Protein AF-0000000074132763 (afdb_homodimer)

Radius of gyration: 42.0 Å; Cα contacts (8 Å, |Δi|>4): 170; chains: 2; bounding box: 68×200×73 Å

Structure (mmCIF, N/CA/C/O backbone):
data_AF-0000000074132763-model_v1
#
loop_
_entity.id
_entity.type
_entity.pdbx_description
1 polymer 'Uncharacterized protein'
#
loop_
_atom_site.group_PDB
_atom_site.id
_atom_site.type_symbol
_atom_site.label_atom_id
_atom_site.label_alt_id
_atom_site.label_comp_id
_atom_site.label_asym_id
_atom_site.label_entity_id
_atom_site.label_seq_id
_atom_site.pdbx_PDB_ins_code
_atom_site.Cartn_x
_atom_site.Cartn_y
_atom_site.Cartn_z
_atom_site.occupancy
_atom_site.B_iso_or_equiv
_atom_site.auth_seq_id
_atom_site.auth_comp_id
_atom_site.auth_asym_id
_atom_site.auth_atom_id
_atom_site.pdbx_PDB_model_num
ATOM 1 N N . MET A 1 1 ? 32.406 -101 -37.031 1 24.98 1 MET A N 1
ATOM 2 C CA . MET A 1 1 ? 33.125 -99.75 -36.875 1 24.98 1 MET A CA 1
ATOM 3 C C . MET A 1 1 ? 32.156 -98.562 -36.969 1 24.98 1 MET A C 1
ATOM 5 O O . MET A 1 1 ? 32.406 -97.5 -36.438 1 24.98 1 MET A O 1
ATOM 9 N N . ALA A 1 2 ? 31.141 -98.625 -37.875 1 31.48 2 ALA A N 1
ATOM 10 C CA . ALA A 1 2 ? 30.828 -97.375 -38.562 1 31.48 2 ALA A CA 1
ATOM 11 C C . ALA A 1 2 ? 29.906 -96.5 -37.719 1 31.48 2 ALA A C 1
ATOM 13 O O . ALA A 1 2 ? 28.75 -96.875 -37.469 1 31.48 2 ALA A O 1
ATOM 14 N N . GLY A 1 3 ? 30.5 -95.812 -36.688 1 31.73 3 GLY A N 1
ATOM 15 C CA . GLY A 1 3 ? 30 -94.938 -35.625 1 31.73 3 GLY A CA 1
ATOM 16 C C . GLY A 1 3 ? 29.281 -93.75 -36.188 1 31.73 3 GLY A C 1
ATOM 17 O O . GLY A 1 3 ? 29.828 -93 -37.031 1 31.73 3 GLY A O 1
ATOM 18 N N . GLY A 1 4 ? 27.938 -93.875 -36.469 1 31.98 4 GLY A N 1
ATOM 19 C CA . GLY A 1 4 ? 27.109 -92.875 -37.062 1 31.98 4 GLY A CA 1
ATOM 20 C C . GLY A 1 4 ? 27.266 -91.5 -36.406 1 31.98 4 GLY A C 1
ATOM 21 O O . GLY A 1 4 ? 27.438 -91.438 -35.188 1 31.98 4 GLY A O 1
ATOM 22 N N . LEU A 1 5 ? 27.875 -90.562 -37.094 1 32.22 5 LEU A N 1
ATOM 23 C CA . LEU A 1 5 ? 28.281 -89.188 -36.938 1 32.22 5 LEU A CA 1
ATOM 24 C C . LEU A 1 5 ? 27.094 -88.312 -36.531 1 32.22 5 LEU A C 1
ATOM 26 O O . LEU A 1 5 ? 26.172 -88.062 -37.312 1 32.22 5 LEU A O 1
ATOM 30 N N . LEU A 1 6 ? 26.484 -88.5 -35.281 1 36.25 6 LEU A N 1
ATOM 31 C CA . LEU A 1 6 ? 25.391 -87.75 -34.75 1 36.25 6 LEU A CA 1
ATOM 32 C C . LEU A 1 6 ? 25.781 -86.25 -34.688 1 36.25 6 LEU A C 1
ATOM 34 O O . LEU A 1 6 ? 26.656 -85.875 -33.938 1 36.25 6 LEU A O 1
ATOM 38 N N . ASN A 1 7 ? 25.922 -85.562 -35.906 1 27.92 7 ASN A N 1
ATOM 39 C CA . ASN A 1 7 ? 26.328 -84.188 -35.969 1 27.92 7 ASN A CA 1
ATOM 40 C C . ASN A 1 7 ? 25.359 -83.312 -35.219 1 27.92 7 ASN A C 1
ATOM 42 O O . ASN A 1 7 ? 24.172 -83.25 -35.5 1 27.92 7 ASN A O 1
ATOM 46 N N . HIS A 1 8 ? 25.609 -83 -33.906 1 30.5 8 HI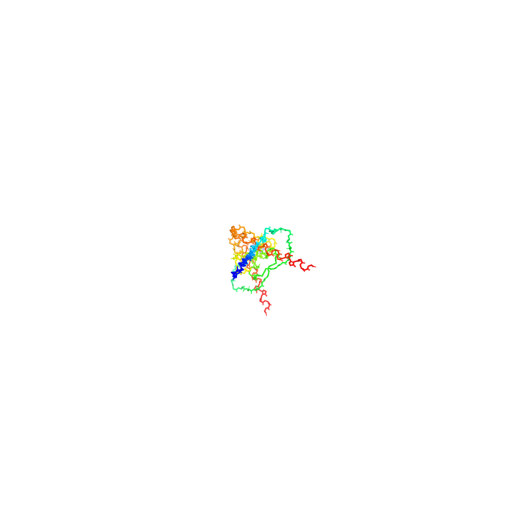S A N 1
ATOM 47 C CA . HIS A 1 8 ? 25 -82.125 -32.938 1 30.5 8 HIS A CA 1
ATOM 48 C C . HIS A 1 8 ? 25.078 -80.688 -33.375 1 30.5 8 HIS A C 1
ATOM 50 O O . HIS A 1 8 ? 26.141 -80.062 -33.312 1 30.5 8 HIS A O 1
ATOM 56 N N . SER A 1 9 ? 24.531 -80.25 -34.594 1 27.5 9 SER A N 1
ATOM 57 C CA . SER A 1 9 ? 24.703 -78.812 -35 1 27.5 9 SER A CA 1
ATOM 58 C C . SER A 1 9 ? 24.047 -77.875 -34 1 27.5 9 SER A C 1
ATOM 60 O O . SER A 1 9 ? 22.844 -77.938 -33.781 1 27.5 9 SER A O 1
ATOM 62 N N . LYS A 1 10 ? 24.781 -77.375 -32.906 1 28.33 10 LYS A N 1
ATOM 63 C CA . LYS A 1 10 ? 24.531 -76.438 -31.797 1 28.33 10 LYS A CA 1
ATOM 64 C C . LYS A 1 10 ? 24.25 -75.062 -32.312 1 28.33 10 LYS A C 1
ATOM 66 O O . LYS A 1 10 ? 25.156 -74.375 -32.781 1 28.33 10 LYS A O 1
ATOM 71 N N . LYS A 1 11 ? 23.141 -74.75 -33.031 1 28.66 11 LYS A N 1
ATOM 72 C CA . LYS A 1 11 ? 22.938 -73.438 -33.531 1 28.66 11 LYS A CA 1
ATOM 73 C C . LYS A 1 11 ? 22.766 -72.438 -32.375 1 28.66 11 LYS A C 1
ATOM 75 O O . LYS A 1 11 ? 21.828 -72.562 -31.578 1 28.66 11 LYS A O 1
ATOM 80 N N . SER A 1 12 ? 23.797 -71.688 -31.875 1 28.97 12 SER A N 1
ATOM 81 C CA . SER A 1 12 ? 23.969 -70.75 -30.781 1 28.97 12 SER A CA 1
ATOM 82 C C . SER A 1 12 ? 23.328 -69.375 -31.125 1 28.97 12 SER A C 1
ATOM 84 O O . SER A 1 12 ? 23.609 -68.375 -30.453 1 28.97 12 SER A O 1
ATOM 86 N N . GLY A 1 13 ? 22.375 -69.188 -31.938 1 26.8 13 GLY A N 1
ATOM 87 C CA . GLY A 1 13 ? 22.234 -67.75 -32.312 1 26.8 13 GLY A CA 1
ATOM 88 C C . GLY A 1 13 ? 21.953 -66.875 -31.141 1 26.8 13 GLY A C 1
ATOM 89 O O . GLY A 1 13 ? 21.406 -67.312 -30.125 1 26.8 13 GLY A O 1
ATOM 90 N N . GLN A 1 14 ? 22.703 -65.688 -31.031 1 30.95 14 GLN A N 1
ATOM 91 C CA . GLN A 1 14 ? 22.938 -64.5 -30.188 1 30.95 14 GLN A CA 1
ATOM 92 C C . GLN A 1 14 ? 21.656 -63.656 -30.047 1 30.95 14 GLN A C 1
ATOM 94 O O . GLN A 1 14 ? 21.094 -63.188 -31.047 1 30.95 14 GLN A O 1
ATOM 99 N N . ASN A 1 15 ? 20.734 -64 -29.188 1 31.33 15 ASN A N 1
ATOM 100 C CA . ASN A 1 15 ? 19.562 -63.219 -28.859 1 31.33 15 ASN A CA 1
ATOM 101 C C . ASN A 1 15 ? 19.938 -61.812 -28.406 1 31.33 15 ASN A C 1
ATOM 103 O O . ASN A 1 15 ? 20.656 -61.656 -27.406 1 31.33 15 ASN A O 1
ATOM 107 N N . LYS A 1 16 ? 20.188 -60.906 -29.406 1 29.64 16 LYS A N 1
ATOM 108 C CA . LYS A 1 16 ? 20.391 -59.469 -29.156 1 29.64 16 LYS A CA 1
ATOM 109 C C . LYS A 1 16 ? 19.281 -58.938 -28.266 1 29.64 16 LYS A C 1
ATOM 111 O O . LYS A 1 16 ? 18.109 -58.938 -28.641 1 29.64 16 LYS A O 1
ATOM 116 N N . LEU A 1 17 ? 19.469 -59.031 -26.969 1 34.5 17 LEU A N 1
ATOM 117 C CA . LEU A 1 17 ? 18.641 -58.344 -25.969 1 34.5 17 LEU A CA 1
ATOM 118 C C . LEU A 1 17 ? 18.594 -56.844 -26.219 1 34.5 17 LEU A C 1
ATOM 120 O O . LEU A 1 17 ? 19.625 -56.188 -26.203 1 34.5 17 LEU A O 1
ATOM 124 N N . VAL A 1 18 ? 17.812 -56.406 -27.234 1 30.97 18 VAL A N 1
ATOM 125 C CA . VAL A 1 18 ? 17.578 -54.969 -27.484 1 30.97 18 VAL A CA 1
ATOM 126 C C . VAL A 1 18 ? 16.969 -54.312 -26.234 1 30.97 18 VAL A C 1
ATOM 128 O O . VAL A 1 18 ? 15.82 -54.594 -25.891 1 30.97 18 VAL A O 1
ATOM 131 N N . HIS A 1 19 ? 17.625 -54.281 -25.109 1 32.12 19 HIS A N 1
ATOM 132 C CA . HIS A 1 19 ? 17.031 -53.688 -23.922 1 32.12 19 HIS A CA 1
ATOM 133 C C . HIS A 1 19 ? 16.844 -52.188 -24.109 1 32.12 19 HIS A C 1
ATOM 135 O O . HIS A 1 19 ? 16.453 -51.469 -23.172 1 32.12 19 HIS A O 1
ATOM 141 N N . SER A 1 20 ? 17.125 -51.469 -25.156 1 32.84 20 SER A N 1
ATOM 142 C CA . SER A 1 20 ? 17.297 -50.062 -24.859 1 32.84 20 SER A CA 1
ATOM 143 C C . SER A 1 20 ? 16 -49.469 -24.312 1 32.84 20 SER A C 1
ATOM 145 O O . SER A 1 20 ? 14.945 -49.594 -24.938 1 32.84 20 SER A O 1
ATOM 147 N N . GLY A 1 21 ? 15.781 -49.406 -23.031 1 31.38 21 GLY A N 1
ATOM 148 C CA . GLY A 1 21 ? 14.75 -48.875 -22.156 1 31.38 21 GLY A CA 1
ATOM 149 C C . GLY A 1 21 ? 14.484 -47.406 -22.344 1 31.38 21 GLY A C 1
ATOM 150 O O . GLY A 1 21 ? 15.258 -46.562 -21.875 1 31.38 21 GLY A O 1
ATOM 151 N N . PRO A 1 22 ? 14.5 -46.75 -23.547 1 33.78 22 PRO A N 1
ATOM 152 C CA . PRO A 1 22 ? 14.422 -45.312 -23.219 1 33.78 22 PRO A CA 1
ATOM 153 C C . PRO A 1 22 ? 13.227 -44.969 -22.328 1 33.78 22 PRO A C 1
ATOM 155 O O . PRO A 1 22 ? 12.117 -45.469 -22.562 1 33.78 22 PRO A O 1
ATOM 158 N N . VAL A 1 23 ? 13.406 -44.812 -21 1 34.47 23 VAL A N 1
ATOM 159 C CA . VAL A 1 23 ? 12.391 -44.312 -20.078 1 34.47 23 VAL A CA 1
ATOM 160 C C . VAL A 1 23 ? 11.82 -43 -20.609 1 34.47 23 VAL A C 1
ATOM 162 O O . VAL A 1 23 ? 12.539 -42 -20.688 1 34.47 23 VAL A O 1
ATOM 165 N N . LYS A 1 24 ? 10.945 -43.094 -21.609 1 34.84 24 LYS A N 1
ATOM 166 C CA . LYS A 1 24 ? 10.203 -41.906 -21.984 1 34.84 24 LYS A CA 1
ATOM 167 C C . LYS A 1 24 ? 9.555 -41.25 -20.766 1 34.84 24 LYS A C 1
ATOM 169 O O . LYS A 1 24 ? 8.766 -41.875 -20.062 1 34.84 24 LYS A O 1
ATOM 174 N N . VAL A 1 25 ? 10.344 -40.406 -20.0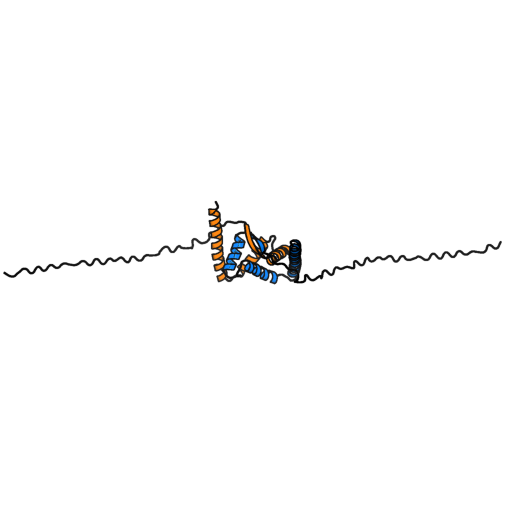31 1 35.47 25 VAL A N 1
ATOM 175 C CA . VAL A 1 25 ? 9.719 -39.469 -19.094 1 35.47 25 VAL A CA 1
ATOM 176 C C . VAL A 1 25 ? 8.562 -38.75 -19.766 1 35.47 25 VAL A C 1
ATOM 178 O O . VAL A 1 25 ? 8.773 -37.906 -20.641 1 35.47 25 VAL A O 1
ATOM 181 N N . GLU A 1 26 ? 7.516 -39.5 -20.109 1 30.38 26 GLU A N 1
ATOM 182 C CA . GLU A 1 26 ? 6.34 -38.906 -20.75 1 30.38 26 GLU A CA 1
ATOM 183 C C . GLU A 1 26 ? 5.871 -37.656 -20.031 1 30.38 26 GLU A C 1
ATOM 185 O O . GLU A 1 26 ? 5.348 -36.719 -20.672 1 30.38 26 GLU A O 1
ATOM 190 N N . ASN A 1 27 ? 5.363 -37.875 -18.766 1 33.25 27 ASN A N 1
ATOM 191 C CA . ASN A 1 27 ? 4.254 -37 -18.422 1 33.25 27 ASN A CA 1
ATOM 192 C C . ASN A 1 27 ? 4.711 -35.562 -18.297 1 33.25 27 ASN A C 1
ATOM 194 O O . ASN A 1 27 ? 5.367 -35.188 -17.312 1 33.25 27 ASN A O 1
ATOM 198 N N . GLN A 1 28 ? 5.219 -35 -19.312 1 35.53 28 GLN A N 1
ATOM 199 C CA . GLN A 1 28 ? 5.297 -33.562 -19.172 1 35.53 28 GLN A CA 1
ATOM 200 C C . GLN A 1 28 ? 3.994 -32.969 -18.625 1 35.53 28 GLN A C 1
ATOM 202 O O . GLN A 1 28 ? 2.934 -33.156 -19.234 1 35.53 28 GLN A O 1
ATOM 207 N N . VAL A 1 29 ? 3.711 -33.094 -17.328 1 37.31 29 VAL A N 1
ATOM 208 C CA . VAL A 1 29 ? 2.592 -32.312 -16.797 1 37.31 29 VAL A CA 1
ATOM 209 C C . VAL A 1 29 ? 2.48 -30.984 -17.531 1 37.31 29 VAL A C 1
ATOM 211 O O . VAL A 1 29 ? 3.42 -30.188 -17.531 1 37.31 29 VAL A O 1
ATOM 214 N N . LYS A 1 30 ? 1.951 -31.031 -18.672 1 36.28 30 LYS A N 1
ATOM 215 C CA . LYS A 1 30 ? 1.474 -29.75 -19.203 1 36.28 30 LYS A CA 1
ATOM 216 C C . LYS A 1 30 ? 0.768 -28.938 -18.109 1 36.28 30 LYS A C 1
ATOM 218 O O . LYS A 1 30 ? -0.305 -29.328 -17.641 1 36.28 30 LYS A O 1
ATOM 223 N N . ARG A 1 31 ? 1.482 -28.5 -17.156 1 39.59 31 ARG A N 1
ATOM 224 C CA . ARG A 1 31 ? 0.958 -27.562 -16.156 1 39.59 31 ARG A CA 1
ATOM 225 C C . ARG A 1 31 ? 0.133 -26.469 -16.812 1 39.59 31 ARG A C 1
ATOM 227 O O . ARG A 1 31 ? 0.25 -25.297 -16.453 1 39.59 31 ARG A O 1
ATOM 234 N N . GLY A 1 32 ? -0.05 -26.688 -18.062 1 35.91 32 GLY A N 1
ATOM 235 C CA . GLY A 1 32 ? -0.961 -25.641 -18.484 1 35.91 32 GLY A CA 1
ATOM 236 C C . GLY A 1 32 ? -2.25 -25.609 -17.688 1 35.91 32 GLY A C 1
ATOM 237 O O . GLY A 1 32 ? -3.309 -25.266 -18.219 1 35.91 32 GLY A O 1
ATOM 238 N N . ASP A 1 33 ? -2.48 -26.531 -16.781 1 39.41 33 ASP A N 1
ATOM 239 C CA . ASP A 1 33 ? -3.744 -26.188 -16.141 1 39.41 33 ASP A CA 1
ATOM 240 C C . ASP A 1 33 ? -3.826 -24.672 -15.875 1 39.41 33 ASP A C 1
ATOM 242 O O . ASP A 1 33 ? -3.074 -24.141 -15.055 1 39.41 33 ASP A O 1
ATOM 246 N N . VAL A 1 34 ? -4.074 -23.891 -16.891 1 39.62 34 VAL A N 1
ATOM 247 C CA . VAL A 1 34 ? -4.422 -22.469 -16.922 1 39.62 34 VAL A CA 1
ATOM 248 C C . VAL A 1 34 ? -5.172 -22.094 -15.641 1 39.62 34 VAL A C 1
ATOM 250 O O . VAL A 1 34 ? -6.148 -22.766 -15.273 1 39.62 34 VAL A O 1
ATOM 253 N N . VAL A 1 35 ? -4.621 -21.562 -14.562 1 43.84 35 VAL A N 1
ATOM 254 C CA . VAL A 1 35 ? -5.238 -20.828 -13.453 1 43.84 35 VAL A CA 1
ATOM 255 C C . VAL A 1 35 ? -6.57 -20.234 -13.898 1 43.84 35 VAL A C 1
ATOM 257 O O . VAL A 1 35 ? -6.605 -19.328 -14.727 1 43.84 35 VAL A O 1
ATOM 260 N N . THR A 1 36 ? -7.609 -20.922 -14.289 1 46.72 36 THR A N 1
ATOM 261 C CA . THR A 1 36 ? -8.969 -20.422 -14.484 1 46.72 36 THR A CA 1
ATOM 262 C C . THR A 1 36 ? -9.32 -19.375 -13.43 1 46.72 36 THR A C 1
ATOM 264 O O . THR A 1 36 ? -8.914 -19.5 -12.266 1 46.72 36 THR A O 1
ATOM 267 N N . ASP A 1 37 ? -9.625 -18.109 -13.75 1 51.25 37 ASP A N 1
ATOM 268 C CA . ASP A 1 37 ? -10.227 -16.953 -13.086 1 51.25 37 ASP A CA 1
ATOM 269 C C . ASP A 1 37 ? -11.242 -17.406 -12.039 1 51.25 37 ASP A C 1
ATOM 271 O O . ASP A 1 37 ? -11.68 -16.609 -11.203 1 51.25 37 ASP A O 1
ATOM 275 N N . GLU A 1 38 ? -11.641 -18.75 -11.984 1 61.81 38 GLU A N 1
ATOM 276 C CA . GLU A 1 38 ? -12.852 -19.188 -11.297 1 61.81 38 GLU A CA 1
ATOM 277 C C . GLU A 1 38 ? -12.594 -19.391 -9.805 1 61.81 38 GLU A C 1
ATOM 279 O O . GLU A 1 38 ? -13.508 -19.25 -8.984 1 61.81 38 GLU A O 1
ATOM 284 N N . ASN A 1 39 ? -11.359 -19.516 -9.414 1 79.56 39 ASN A N 1
ATOM 285 C CA . ASN A 1 39 ? -11.203 -19.859 -8.008 1 79.56 39 ASN A CA 1
ATOM 286 C C . ASN A 1 39 ? -10.531 -18.75 -7.219 1 79.56 39 ASN A C 1
ATOM 288 O O . ASN A 1 39 ? -9.398 -18.906 -6.754 1 79.56 39 ASN A O 1
ATOM 292 N N . THR A 1 40 ? -11.156 -17.672 -7.25 1 88.19 40 THR A N 1
ATOM 293 C CA . THR A 1 40 ? -10.617 -16.562 -6.48 1 88.19 40 THR A CA 1
ATOM 294 C C . THR A 1 40 ? -11.5 -16.25 -5.273 1 88.19 40 THR A C 1
A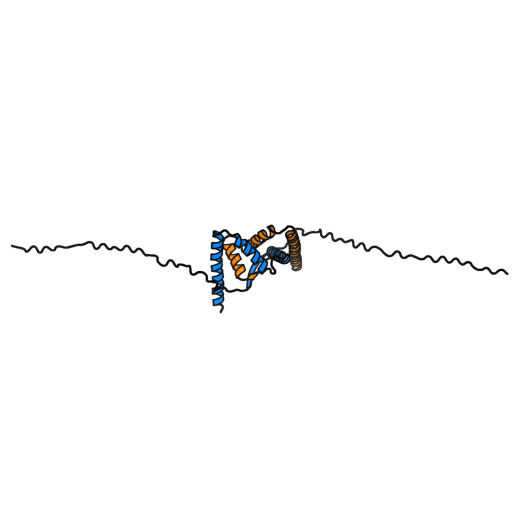TOM 296 O O . THR A 1 40 ? -12.703 -16.484 -5.309 1 88.19 40 THR A O 1
ATOM 299 N N . VAL A 1 41 ? -10.961 -15.906 -4.145 1 96.25 41 VAL A N 1
ATOM 300 C CA . VAL A 1 41 ? -11.656 -15.461 -2.941 1 96.25 41 VAL A CA 1
ATOM 301 C C . VAL A 1 41 ? -11.156 -14.078 -2.537 1 96.25 41 VAL A C 1
ATOM 303 O O . VAL A 1 41 ? -10 -13.727 -2.785 1 96.25 41 VAL A O 1
ATOM 306 N N . THR A 1 42 ? -12.062 -13.25 -2.041 1 97.06 42 THR A N 1
ATOM 307 C CA . THR A 1 42 ? -11.719 -11.906 -1.584 1 97.06 42 THR A CA 1
ATOM 308 C C . THR A 1 42 ? -12 -11.758 -0.091 1 97.06 42 THR A C 1
ATOM 310 O O . THR A 1 42 ? -13.07 -12.148 0.388 1 97.06 42 THR A O 1
ATOM 313 N N . PHE A 1 43 ? -11.016 -11.312 0.668 1 96.56 43 PHE A N 1
ATOM 314 C CA . PHE A 1 43 ? -11.188 -11.023 2.086 1 96.56 43 PHE A CA 1
ATOM 315 C C . PHE A 1 43 ? -10.312 -9.852 2.516 1 96.56 43 PHE A C 1
ATOM 317 O O . PHE A 1 43 ? -9.359 -9.5 1.819 1 96.56 43 PHE A O 1
ATOM 324 N N . PRO A 1 44 ? -10.664 -9.219 3.602 1 96.81 44 PRO A N 1
ATOM 325 C CA . PRO A 1 44 ? -9.836 -8.117 4.09 1 96.81 44 PRO A CA 1
ATOM 326 C C . PRO A 1 44 ? -8.438 -8.57 4.504 1 96.81 44 PRO A C 1
ATOM 328 O O . PRO A 1 44 ? -8.281 -9.656 5.074 1 96.81 44 PRO A O 1
ATOM 331 N N . ALA A 1 45 ? -7.531 -7.75 4.172 1 97 45 ALA A N 1
ATOM 332 C CA . ALA A 1 45 ? -6.137 -7.988 4.535 1 97 45 ALA A CA 1
ATOM 333 C C . ALA A 1 45 ? -5.449 -6.688 4.941 1 97 45 ALA A C 1
ATOM 335 O O . ALA A 1 45 ? -6.07 -5.621 4.945 1 97 45 ALA A O 1
ATOM 336 N N . ASN A 1 46 ? -4.203 -6.816 5.449 1 96.69 46 ASN A N 1
ATOM 337 C CA . ASN A 1 46 ? -3.4 -5.66 5.836 1 96.69 46 ASN A CA 1
ATOM 338 C C . ASN A 1 46 ? -1.974 -5.766 5.309 1 96.69 46 ASN A C 1
ATOM 340 O O . ASN A 1 46 ? -1.437 -6.867 5.176 1 96.69 46 ASN A O 1
ATOM 344 N N . VAL A 1 47 ? -1.47 -4.629 4.961 1 97.19 47 VAL A N 1
ATOM 345 C CA . VAL A 1 47 ? -0.05 -4.52 4.645 1 97.19 47 VAL A CA 1
ATOM 346 C C . VAL A 1 47 ? 0.667 -3.74 5.742 1 97.19 47 VAL A C 1
ATOM 348 O O . VAL A 1 47 ? 0.268 -2.623 6.082 1 97.19 47 VAL A O 1
ATOM 351 N N . ARG A 1 48 ? 1.746 -4.398 6.254 1 96.62 48 ARG A N 1
ATOM 352 C CA . ARG A 1 48 ? 2.512 -3.742 7.312 1 96.62 48 ARG A CA 1
ATOM 353 C C . ARG A 1 48 ? 3.475 -2.711 6.73 1 96.62 48 ARG A C 1
ATOM 355 O O . ARG A 1 48 ? 4.266 -3.027 5.84 1 96.62 48 ARG A O 1
ATOM 362 N N . VAL A 1 49 ? 3.363 -1.478 7.273 1 97.38 49 VAL A N 1
ATOM 363 C CA . VAL A 1 49 ? 4.219 -0.364 6.875 1 97.38 49 VAL A CA 1
ATOM 364 C C . VAL A 1 49 ? 4.605 0.457 8.102 1 97.38 49 VAL A C 1
ATOM 366 O O . VAL A 1 49 ? 4.523 -0.03 9.234 1 97.38 49 VAL A O 1
ATOM 369 N N . ASP A 1 50 ? 5.152 1.641 7.949 1 97.12 50 ASP A N 1
ATOM 370 C CA . ASP A 1 50 ? 5.309 2.6 9.039 1 97.12 50 ASP A CA 1
ATOM 371 C C . ASP A 1 50 ? 4.406 3.816 8.836 1 97.12 50 ASP A C 1
ATOM 373 O O . ASP A 1 50 ? 3.689 3.902 7.84 1 97.12 50 ASP A O 1
ATOM 377 N N . ASN A 1 51 ? 4.387 4.668 9.867 1 97.62 51 ASN A N 1
ATOM 378 C CA . ASN A 1 51 ? 3.482 5.812 9.844 1 97.62 51 ASN A CA 1
ATOM 379 C C . ASN A 1 51 ? 3.824 6.773 8.711 1 97.62 51 ASN A C 1
ATOM 381 O O . ASN A 1 51 ? 2.949 7.48 8.203 1 97.62 51 ASN A O 1
ATOM 385 N N . HIS A 1 52 ? 5.035 6.805 8.266 1 97.69 52 HIS A N 1
ATOM 386 C CA . HIS A 1 52 ? 5.406 7.688 7.172 1 97.69 52 HIS A CA 1
ATOM 387 C C . HIS A 1 52 ? 4.762 7.246 5.863 1 97.69 52 HIS A C 1
ATOM 389 O O . HIS A 1 52 ? 4.207 8.07 5.133 1 97.69 52 HIS A O 1
ATOM 395 N N . ILE A 1 53 ? 4.777 5.902 5.574 1 97.94 53 ILE A N 1
ATOM 396 C CA . ILE A 1 53 ? 4.176 5.34 4.371 1 97.94 53 ILE A CA 1
ATOM 397 C C . ILE A 1 53 ? 2.656 5.484 4.434 1 97.94 53 ILE A C 1
ATOM 399 O O . ILE A 1 53 ? 2.02 5.879 3.455 1 97.94 53 ILE A O 1
ATOM 403 N N . ARG A 1 54 ? 2.131 5.172 5.555 1 97.62 54 ARG A N 1
ATOM 404 C CA . ARG A 1 54 ? 0.692 5.34 5.727 1 97.62 54 ARG A CA 1
ATOM 405 C C . ARG A 1 54 ? 0.275 6.785 5.473 1 97.62 54 ARG A C 1
ATOM 407 O O . ARG A 1 54 ? -0.716 7.039 4.785 1 97.62 54 ARG A O 1
ATOM 414 N N . ASN A 1 55 ? 1.06 7.758 6.008 1 97.81 55 ASN A N 1
ATOM 415 C CA . ASN A 1 55 ? 0.747 9.172 5.844 1 97.81 55 ASN A CA 1
ATOM 416 C C . ASN A 1 55 ? 0.878 9.609 4.387 1 97.81 55 ASN A C 1
ATOM 418 O O . ASN A 1 55 ? 0.113 10.453 3.916 1 97.81 55 ASN A O 1
ATOM 422 N N . GLN A 1 56 ? 1.826 9.016 3.721 1 98.06 56 GLN A N 1
ATOM 423 C CA . GLN A 1 56 ? 1.979 9.312 2.299 1 98.06 56 GLN A CA 1
ATOM 424 C C . GLN A 1 56 ? 0.778 8.812 1.501 1 98.06 56 GLN A C 1
ATOM 426 O O . GLN A 1 56 ? 0.282 9.508 0.615 1 98.06 56 GLN A O 1
ATOM 431 N N . ILE A 1 57 ? 0.302 7.648 1.792 1 98.38 57 ILE A N 1
ATOM 432 C CA . ILE A 1 57 ? -0.877 7.094 1.136 1 98.38 57 ILE A CA 1
ATOM 433 C C . ILE A 1 57 ? -2.088 7.977 1.421 1 98.38 57 ILE A C 1
ATOM 435 O O . ILE A 1 57 ? -2.85 8.312 0.51 1 98.38 57 ILE A O 1
ATOM 439 N N . THR A 1 58 ? -2.207 8.406 2.691 1 98.06 58 THR A N 1
ATOM 440 C CA . THR A 1 58 ? -3.312 9.266 3.102 1 98.06 58 THR A CA 1
ATOM 441 C C . THR A 1 58 ? -3.242 10.617 2.389 1 98.06 58 THR A C 1
ATOM 443 O O . THR A 1 58 ? -4.266 11.156 1.961 1 98.06 58 THR A O 1
ATOM 446 N N . ALA A 1 59 ? -2.039 11.109 2.27 1 97.94 59 ALA A N 1
ATOM 447 C CA . ALA A 1 59 ? -1.862 12.391 1.589 1 97.94 59 ALA A CA 1
ATOM 448 C C . ALA A 1 59 ? -2.252 12.289 0.118 1 97.94 59 ALA A C 1
ATOM 450 O O . ALA A 1 59 ? -2.918 13.18 -0.418 1 97.94 59 ALA A O 1
ATOM 451 N N . LEU A 1 60 ? -1.899 11.188 -0.53 1 97.62 60 LEU A N 1
ATOM 452 C CA . LEU A 1 60 ? -2.279 10.969 -1.922 1 97.62 60 LEU A CA 1
ATOM 453 C C . LEU A 1 60 ? -3.793 10.836 -2.057 1 97.62 60 LEU A C 1
ATOM 455 O O . LEU A 1 60 ? -4.383 11.359 -3.004 1 97.62 60 LEU A O 1
ATOM 459 N N . ASN A 1 61 ? -4.355 10.109 -1.12 1 96.62 61 ASN A N 1
ATOM 460 C CA . ASN A 1 61 ? -5.809 9.984 -1.084 1 96.62 61 ASN A CA 1
ATOM 461 C C . ASN A 1 61 ? -6.484 11.352 -1.002 1 96.62 61 ASN A C 1
ATOM 463 O O . ASN A 1 61 ? -7.461 11.609 -1.707 1 96.62 61 ASN A O 1
ATOM 467 N N . ASN A 1 62 ? -5.91 12.227 -0.258 1 96.38 62 ASN A N 1
ATOM 468 C CA . ASN A 1 62 ? -6.504 13.531 0.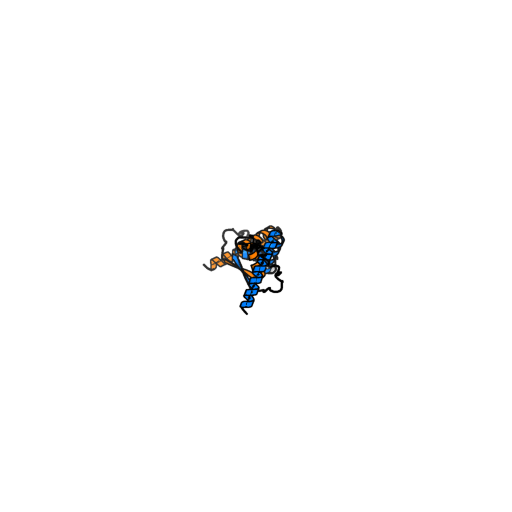01 1 96.38 62 ASN A CA 1
ATOM 469 C C . ASN A 1 62 ? -6.383 14.461 -1.194 1 96.38 62 ASN A C 1
ATOM 471 O O . ASN A 1 62 ? -7.211 15.359 -1.381 1 96.38 62 ASN A O 1
ATOM 475 N N . ILE A 1 63 ? -5.426 14.195 -2.027 1 95.12 63 ILE A N 1
ATOM 476 C CA . ILE A 1 63 ? -5.301 15.086 -3.182 1 95.12 63 ILE A CA 1
ATOM 477 C C . ILE A 1 63 ? -6.039 14.477 -4.375 1 95.12 63 ILE A C 1
ATOM 479 O O . ILE A 1 63 ? -5.949 14.992 -5.492 1 95.12 63 ILE A O 1
ATOM 483 N N . GLY A 1 64 ? -6.562 13.312 -4.113 1 91.94 64 GLY A N 1
ATOM 484 C CA . GLY A 1 64 ? -7.492 12.805 -5.109 1 91.94 64 GLY A CA 1
ATOM 485 C C . GLY A 1 64 ? -6.934 11.648 -5.91 1 91.94 64 GLY A C 1
ATOM 486 O O . GLY A 1 64 ? -7.484 11.273 -6.949 1 91.94 64 GLY A O 1
ATOM 487 N N . ILE A 1 65 ? -5.773 11.156 -5.363 1 87.62 65 ILE A N 1
ATOM 488 C CA . ILE A 1 65 ? -5.246 9.953 -5.992 1 87.62 65 ILE A CA 1
ATOM 489 C C . ILE A 1 65 ? -5.895 8.719 -5.371 1 87.62 65 ILE A C 1
ATOM 491 O O . ILE A 1 65 ? -5.465 8.25 -4.312 1 87.62 65 ILE A O 1
ATOM 495 N N . GLY A 1 66 ? -7.156 8.352 -5.652 1 87.25 66 GLY A N 1
ATOM 496 C CA . GLY A 1 66 ? -7.953 7.258 -5.121 1 87.25 66 GLY A CA 1
ATOM 497 C C . GLY A 1 66 ? -8.938 7.695 -4.051 1 87.25 66 GLY A C 1
ATOM 498 O O . GLY A 1 66 ? -8.625 8.57 -3.238 1 87.25 66 GLY A O 1
ATOM 499 N N . SER A 1 67 ? -10 7.137 -3.992 1 88.56 67 SER A N 1
ATOM 500 C CA . SER A 1 67 ? -11.055 7.508 -3.059 1 88.56 67 SER A CA 1
ATOM 501 C C . SER A 1 67 ? -10.852 6.848 -1.7 1 88.56 67 SER A C 1
ATOM 503 O O . SER A 1 67 ? -11.422 7.281 -0.699 1 88.56 67 SER A O 1
ATOM 505 N N . THR A 1 68 ? -10.047 5.781 -1.733 1 90.81 68 THR A N 1
ATOM 506 C CA . THR A 1 68 ? -9.703 5.055 -0.517 1 90.81 68 THR A CA 1
ATOM 507 C C . THR A 1 68 ? -8.219 4.695 -0.504 1 90.81 68 THR A C 1
ATOM 509 O O . THR A 1 68 ? -7.551 4.762 -1.537 1 90.81 68 THR A O 1
ATOM 512 N N . GLN A 1 69 ? -7.75 4.469 0.633 1 93.19 69 GLN A N 1
ATOM 513 C CA . GLN A 1 69 ? -6.367 4.016 0.739 1 93.19 69 GLN A CA 1
ATOM 514 C C . GLN A 1 69 ? -6.125 2.781 -0.122 1 93.19 69 GLN A C 1
ATOM 516 O O . GLN A 1 69 ? -5.086 2.668 -0.776 1 93.19 69 GLN A O 1
ATOM 521 N N . LYS A 1 70 ? -7.098 1.876 -0.135 1 94.56 70 LYS A N 1
ATOM 522 C CA . LYS A 1 70 ? -7.031 0.679 -0.969 1 94.56 70 LYS A CA 1
ATOM 523 C C . LYS A 1 70 ? -6.875 1.043 -2.441 1 94.56 70 LYS A C 1
ATOM 525 O O . LYS A 1 70 ? -6.051 0.456 -3.146 1 94.56 70 LYS A O 1
ATOM 530 N N . GLU A 1 71 ? -7.648 1.963 -2.854 1 95.62 71 GLU A N 1
ATOM 531 C CA . GLU A 1 71 ? -7.609 2.377 -4.254 1 95.62 71 GLU A CA 1
ATOM 532 C C . GLU A 1 71 ? -6.281 3.055 -4.59 1 95.62 71 GLU A C 1
ATOM 534 O O . GLU A 1 71 ? -5.762 2.895 -5.695 1 95.62 71 GLU A O 1
ATOM 539 N N . VAL A 1 72 ? -5.754 3.863 -3.668 1 97.31 72 VAL A N 1
ATOM 540 C CA . VAL A 1 72 ? -4.465 4.504 -3.893 1 97.31 72 VAL A CA 1
ATOM 541 C C . VAL A 1 72 ? -3.391 3.443 -4.121 1 97.31 72 VAL A C 1
ATOM 543 O O . VAL A 1 72 ? -2.68 3.48 -5.129 1 97.31 72 VAL A O 1
ATOM 546 N N . VAL A 1 73 ? -3.354 2.479 -3.248 1 97.62 73 VAL A N 1
ATOM 547 C CA . VAL A 1 73 ? -2.344 1.431 -3.352 1 97.62 73 VAL A CA 1
ATOM 548 C C . VAL A 1 73 ? -2.572 0.615 -4.621 1 97.62 73 VAL A C 1
ATOM 550 O O . VAL A 1 73 ? -1.621 0.276 -5.328 1 97.62 73 VAL A O 1
ATOM 553 N N . GLY A 1 74 ? -3.811 0.334 -4.898 1 97.12 74 GLY A N 1
ATOM 554 C CA . GLY A 1 74 ? -4.137 -0.384 -6.117 1 97.12 74 GLY A CA 1
ATOM 555 C C . GLY A 1 74 ? -3.67 0.327 -7.375 1 97.12 74 GLY A C 1
ATOM 556 O O . GLY A 1 74 ? -3.141 -0.305 -8.289 1 97.12 74 GLY A O 1
ATOM 557 N N . ASN A 1 75 ? -3.857 1.625 -7.375 1 96.06 75 ASN A N 1
ATOM 558 C CA . ASN A 1 75 ? -3.43 2.418 -8.523 1 96.06 75 ASN A CA 1
ATOM 559 C C . ASN A 1 75 ? -1.912 2.396 -8.68 1 96.06 75 ASN A C 1
ATOM 561 O O . ASN A 1 75 ? -1.404 2.287 -9.797 1 96.06 75 ASN A O 1
ATOM 565 N N . LEU A 1 76 ? -1.264 2.537 -7.598 1 97 76 LEU A N 1
ATOM 566 C CA . LEU A 1 76 ? 0.194 2.506 -7.621 1 97 76 LEU A CA 1
ATOM 567 C C . LEU A 1 76 ? 0.699 1.175 -8.172 1 97 76 LEU A C 1
ATOM 569 O O . LEU A 1 76 ? 1.624 1.145 -8.984 1 97 76 LEU A O 1
ATOM 573 N N . LEU A 1 77 ? 0.061 0.142 -7.77 1 97.31 77 LEU A N 1
ATOM 574 C CA . LEU A 1 77 ? 0.428 -1.2 -8.211 1 97.31 77 LEU A CA 1
ATOM 575 C C . LEU A 1 77 ? 0.184 -1.366 -9.703 1 97.31 77 LEU A C 1
ATOM 577 O O . LEU A 1 77 ? 1.048 -1.87 -10.43 1 97.31 77 LEU A O 1
ATOM 581 N N . SER A 1 78 ? -0.927 -0.966 -10.102 1 96.31 78 SER A N 1
ATOM 582 C CA . SER A 1 78 ? -1.273 -1.085 -11.516 1 96.31 78 SER A CA 1
ATOM 583 C C . SER A 1 78 ? -0.261 -0.359 -12.398 1 96.31 78 SER A C 1
ATOM 585 O O . SER A 1 78 ? 0.15 -0.877 -13.438 1 96.31 78 SER A O 1
ATOM 587 N N . GLU A 1 79 ? 0.085 0.826 -11.969 1 95.5 79 GLU A N 1
ATOM 588 C CA . GLU A 1 79 ? 1.061 1.609 -12.727 1 95.5 79 GLU A CA 1
ATOM 589 C C . GLU A 1 79 ? 2.404 0.89 -12.805 1 95.5 79 GLU A C 1
ATOM 591 O O . GLU A 1 79 ? 3.051 0.884 -13.852 1 95.5 79 GLU A O 1
ATOM 596 N N . ARG A 1 80 ? 2.783 0.332 -11.727 1 95.75 80 ARG A N 1
ATOM 597 C CA . ARG A 1 80 ? 4.07 -0.356 -11.68 1 95.75 80 ARG A CA 1
ATOM 598 C C . ARG A 1 80 ? 4.039 -1.623 -12.531 1 95.75 80 ARG A C 1
ATOM 600 O O . ARG A 1 80 ? 4.996 -1.915 -13.258 1 95.75 80 ARG A O 1
ATOM 607 N N . ILE A 1 81 ? 3.002 -2.377 -12.438 1 96.94 81 ILE A N 1
ATOM 608 C CA . ILE A 1 81 ? 2.865 -3.652 -13.141 1 96.94 81 ILE A CA 1
ATOM 609 C C . ILE A 1 81 ? 2.861 -3.418 -14.648 1 96.94 81 ILE A C 1
ATOM 611 O O . ILE A 1 81 ? 3.436 -4.203 -15.406 1 96.94 81 ILE A O 1
ATOM 615 N N . GLU A 1 82 ? 2.299 -2.326 -15.039 1 95.81 82 GLU A N 1
ATOM 616 C CA . GLU A 1 82 ? 2.244 -1.976 -16.453 1 95.81 82 GLU A CA 1
ATOM 617 C C . GLU A 1 82 ? 3.637 -1.677 -17 1 95.81 82 GLU A C 1
ATOM 619 O O . GLU A 1 82 ? 3.873 -1.783 -18.203 1 95.81 82 GLU A O 1
ATOM 624 N N . LYS A 1 83 ? 4.535 -1.318 -16.141 1 95.38 83 LYS A N 1
ATOM 625 C CA . LYS A 1 83 ? 5.867 -0.899 -16.562 1 95.38 83 LYS A CA 1
ATOM 626 C C . LYS A 1 83 ? 6.852 -2.064 -16.516 1 95.38 83 LYS A C 1
ATOM 628 O O . LYS A 1 83 ? 8.016 -1.92 -16.906 1 95.38 83 LYS A O 1
ATOM 633 N N . LEU A 1 84 ? 6.441 -3.16 -16.047 1 96.31 84 LEU A N 1
ATOM 634 C CA . LEU A 1 84 ? 7.32 -4.32 -15.969 1 96.31 84 LEU A CA 1
ATOM 635 C C . LEU A 1 84 ? 7.746 -4.785 -17.359 1 96.31 84 LEU A C 1
ATOM 637 O O . LEU A 1 84 ? 6.961 -4.723 -18.297 1 96.31 84 LEU A O 1
ATOM 641 N N . SER A 1 85 ? 8.984 -5.23 -17.422 1 96.75 85 SER A N 1
ATOM 642 C CA . SER A 1 85 ? 9.383 -5.938 -18.625 1 96.75 85 SER A CA 1
ATOM 643 C C . SER A 1 85 ? 8.523 -7.176 -18.859 1 96.75 85 SER A C 1
ATOM 645 O O . SER A 1 85 ? 7.887 -7.672 -17.922 1 96.75 85 SER A O 1
ATOM 647 N N . ASP A 1 86 ? 8.578 -7.664 -20.047 1 97.12 86 ASP A N 1
ATOM 648 C CA . ASP A 1 86 ? 7.801 -8.859 -20.375 1 97.12 86 ASP A CA 1
ATOM 649 C C . ASP A 1 86 ? 8.211 -10.031 -19.484 1 97.12 86 ASP A C 1
ATOM 651 O O . ASP A 1 86 ? 7.355 -10.789 -19.016 1 97.12 86 ASP A O 1
ATOM 655 N N . SER A 1 87 ? 9.477 -10.148 -19.297 1 97.12 87 SER A N 1
ATOM 656 C CA . SER A 1 87 ? 9.977 -11.234 -18.469 1 97.12 87 SER A CA 1
ATOM 657 C C . SER A 1 87 ? 9.508 -11.102 -17.031 1 97.12 87 SER A C 1
ATOM 659 O O . SER A 1 87 ? 9.055 -12.07 -16.422 1 97.12 87 SER A O 1
ATOM 661 N N . ASP A 1 88 ? 9.57 -9.922 -16.484 1 96.88 88 ASP A N 1
ATOM 662 C CA . ASP A 1 88 ? 9.148 -9.672 -15.117 1 96.88 88 ASP A CA 1
ATOM 663 C C . ASP A 1 88 ? 7.633 -9.828 -14.977 1 96.88 88 ASP A C 1
ATOM 665 O O . ASP A 1 88 ? 7.145 -10.281 -13.938 1 96.88 88 ASP A O 1
ATOM 669 N N . ARG A 1 89 ? 6.906 -9.469 -15.953 1 97.38 89 ARG A N 1
ATOM 670 C CA . ARG A 1 89 ? 5.453 -9.586 -15.953 1 97.38 89 ARG A CA 1
ATOM 671 C C . ARG A 1 89 ? 5.02 -11.055 -15.891 1 97.38 89 ARG A C 1
ATOM 673 O O . ARG A 1 89 ? 4.078 -11.398 -15.18 1 97.38 89 ARG A O 1
ATOM 680 N N . GLN A 1 90 ? 5.699 -11.805 -16.609 1 97.56 90 GLN A N 1
ATOM 681 C CA . GLN A 1 90 ? 5.398 -13.234 -16.578 1 97.56 90 GLN A CA 1
ATOM 682 C C . GLN A 1 90 ? 5.676 -13.828 -15.211 1 97.56 90 GLN A C 1
ATOM 684 O O . GLN A 1 90 ? 4.875 -14.609 -14.688 1 97.56 90 GLN A O 1
ATOM 689 N N . ARG A 1 91 ? 6.832 -13.469 -14.688 1 97.56 91 ARG A N 1
ATOM 690 C CA . ARG A 1 91 ? 7.18 -13.945 -13.352 1 97.56 91 ARG A CA 1
ATOM 691 C C . ARG A 1 91 ? 6.172 -13.461 -12.32 1 97.56 91 ARG A C 1
ATOM 693 O O . ARG A 1 91 ? 5.715 -14.234 -11.477 1 97.56 91 ARG A O 1
ATOM 700 N N . PHE A 1 92 ? 5.887 -12.219 -12.461 1 97.62 92 PHE A N 1
ATOM 701 C CA . PHE A 1 92 ? 4.891 -11.625 -11.578 1 97.62 92 PHE A CA 1
ATOM 702 C C . PHE A 1 92 ? 3.576 -12.391 -11.648 1 97.62 92 PHE A C 1
ATOM 704 O O . PHE A 1 92 ? 3.012 -12.758 -10.617 1 97.62 92 PHE A O 1
ATOM 711 N N . ASN A 1 93 ? 3.078 -12.648 -12.812 1 97.75 93 ASN A N 1
ATOM 712 C CA . ASN A 1 93 ? 1.792 -13.312 -13.008 1 97.75 93 ASN A CA 1
ATOM 713 C C . ASN A 1 93 ? 1.803 -14.734 -12.445 1 97.75 93 ASN A C 1
ATOM 715 O O . ASN A 1 93 ? 0.804 -15.195 -11.891 1 97.75 93 ASN A O 1
ATOM 719 N N . ARG A 1 94 ? 2.863 -15.383 -12.609 1 97.62 94 ARG A N 1
ATOM 720 C CA . ARG A 1 94 ? 2.98 -16.734 -12.086 1 97.62 94 ARG A CA 1
ATOM 721 C C . ARG A 1 94 ? 2.896 -16.75 -10.562 1 97.62 94 ARG A C 1
ATOM 723 O O . ARG A 1 94 ? 2.145 -17.531 -9.977 1 97.62 94 ARG A O 1
ATOM 730 N N . ILE A 1 95 ? 3.67 -15.867 -9.984 1 97.38 95 ILE A N 1
ATOM 731 C CA . ILE A 1 95 ? 3.701 -15.805 -8.523 1 97.38 95 ILE A CA 1
ATOM 732 C C . ILE A 1 95 ? 2.332 -15.383 -7.996 1 97.38 95 ILE A C 1
ATOM 734 O O . ILE A 1 95 ? 1.831 -15.961 -7.027 1 97.38 95 ILE A O 1
ATOM 738 N N . LEU A 1 96 ? 1.771 -14.438 -8.625 1 97.5 96 LEU A N 1
ATOM 739 C CA . LEU A 1 96 ? 0.451 -13.977 -8.211 1 97.5 96 LEU A CA 1
ATOM 740 C C . LEU A 1 96 ? -0.566 -15.109 -8.266 1 97.5 96 LEU A C 1
ATOM 742 O O . LEU A 1 96 ? -1.383 -15.266 -7.355 1 97.5 96 LEU A O 1
ATOM 746 N N . SER A 1 97 ? -0.513 -15.844 -9.297 1 97.19 97 SER A N 1
ATOM 747 C CA . SER A 1 97 ? -1.425 -16.969 -9.461 1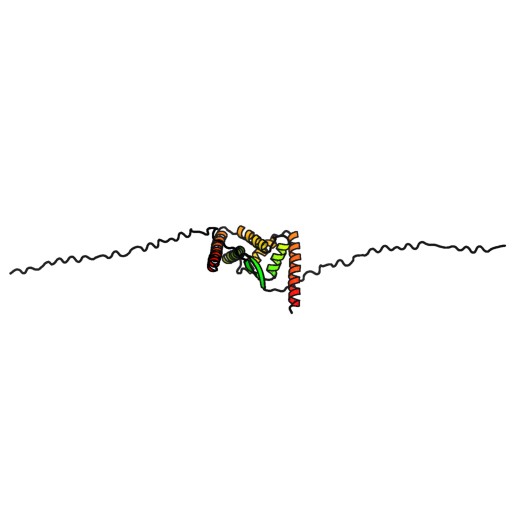 97.19 97 SER A CA 1
ATOM 748 C C . SER A 1 97 ? -1.27 -17.969 -8.32 1 97.19 97 SER A C 1
ATOM 750 O O . SER A 1 97 ? -2.26 -18.516 -7.824 1 97.19 97 SER A O 1
ATOM 752 N N . ILE A 1 98 ? -0.076 -18.203 -7.957 1 97.38 98 ILE A N 1
ATOM 753 C CA . ILE A 1 98 ? 0.205 -19.141 -6.875 1 97.38 98 ILE A CA 1
ATOM 754 C C . ILE A 1 98 ? -0.378 -18.609 -5.566 1 97.38 98 ILE A C 1
ATOM 756 O O . ILE A 1 98 ? -1.017 -19.344 -4.816 1 97.38 98 ILE A O 1
ATOM 760 N N . LEU A 1 99 ? -0.197 -17.391 -5.285 1 97.19 99 LEU A N 1
ATOM 761 C CA . LEU A 1 99 ? -0.682 -16.766 -4.055 1 97.19 99 LEU A CA 1
ATOM 762 C C . LEU A 1 99 ? -2.207 -16.766 -4.008 1 97.19 99 LEU A C 1
ATOM 764 O O . LEU A 1 99 ? -2.801 -17.047 -2.963 1 97.19 99 LEU A O 1
ATOM 768 N N . GLU A 1 100 ? -2.822 -16.484 -5.098 1 97.56 100 GLU A N 1
ATOM 769 C CA . GLU A 1 100 ? -4.281 -16.5 -5.176 1 97.56 100 GLU A CA 1
ATOM 770 C C . GLU A 1 100 ? -4.836 -17.906 -4.98 1 97.56 100 GLU A C 1
ATOM 772 O O . GLU A 1 100 ? -5.879 -18.078 -4.348 1 97.56 100 GLU A O 1
ATOM 777 N N . GLN A 1 101 ? -4.176 -18.781 -5.562 1 96.31 101 GLN A N 1
ATOM 778 C CA . GLN A 1 101 ? -4.586 -20.172 -5.395 1 96.31 101 GLN A CA 1
ATOM 779 C C . GLN A 1 101 ? -4.465 -20.609 -3.938 1 96.31 101 GLN A C 1
ATOM 781 O O . GLN A 1 101 ? -5.332 -21.312 -3.422 1 96.31 101 GLN A O 1
ATOM 786 N N . LYS A 1 102 ? -3.412 -20.219 -3.346 1 96.25 102 LYS A N 1
ATOM 787 C CA . LYS A 1 102 ? -3.229 -20.516 -1.929 1 96.25 102 LYS A CA 1
ATOM 788 C C . LYS A 1 102 ? -4.371 -19.938 -1.095 1 96.25 102 LYS A C 1
ATOM 790 O O . LYS A 1 102 ? -4.898 -20.609 -0.209 1 96.25 102 LYS A O 1
ATOM 795 N N . ASP A 1 103 ? -4.723 -18.703 -1.339 1 96.81 103 ASP A N 1
ATOM 796 C CA . ASP A 1 103 ? -5.832 -18.062 -0.629 1 96.81 103 ASP A CA 1
ATOM 797 C C . ASP A 1 103 ? -7.129 -18.844 -0.823 1 96.81 103 ASP A C 1
ATOM 799 O O . ASP A 1 103 ? -7.902 -19.016 0.12 1 96.81 103 ASP A O 1
ATOM 803 N N . TYR A 1 104 ? -7.387 -19.297 -2.039 1 95.62 104 TYR A N 1
ATOM 804 C CA . TYR A 1 104 ? -8.594 -20.047 -2.359 1 95.62 104 TYR A CA 1
ATOM 805 C C . TYR A 1 104 ? -8.641 -21.359 -1.597 1 95.62 104 TYR A C 1
ATOM 807 O O . TYR A 1 104 ? -9.656 -21.703 -0.984 1 95.62 104 TYR A O 1
ATOM 815 N N . LEU A 1 105 ? -7.574 -22.016 -1.61 1 94.81 105 LEU A N 1
ATOM 816 C CA . LEU A 1 105 ? -7.504 -23.312 -0.939 1 94.81 105 LEU A CA 1
ATOM 817 C C . LEU A 1 105 ? -7.672 -23.156 0.568 1 94.81 105 LEU A C 1
ATOM 819 O O . LEU A 1 105 ? -8.344 -23.969 1.211 1 94.81 105 LEU A O 1
ATOM 823 N N . THR A 1 106 ? -7.066 -22.109 1.136 1 95.88 106 THR A N 1
ATOM 824 C CA . THR A 1 106 ? -7.18 -21.859 2.566 1 95.88 106 THR A CA 1
ATOM 825 C C . THR A 1 106 ? -8.625 -21.531 2.945 1 95.88 106 THR A C 1
ATOM 827 O O . THR A 1 106 ? -9.086 -21.922 4.023 1 95.88 106 THR A O 1
ATOM 830 N N . SER A 1 107 ? -9.297 -20.875 2.025 1 93.75 107 SER A N 1
ATOM 831 C CA . SER A 1 107 ? -10.68 -20.484 2.303 1 93.75 107 SER A CA 1
ATOM 832 C C . SER A 1 107 ? -11.602 -21.703 2.309 1 93.75 107 SER A C 1
ATOM 834 O O . SER A 1 107 ? -12.633 -21.719 2.982 1 93.75 107 SER A O 1
ATOM 836 N N . LEU A 1 108 ? -11.266 -22.688 1.504 1 91.75 108 LEU A N 1
ATOM 837 C CA . LEU A 1 108 ? -12.047 -23.922 1.436 1 91.75 108 LEU A CA 1
ATOM 838 C C . LEU A 1 108 ? -11.875 -24.75 2.709 1 91.75 108 LEU A C 1
ATOM 840 O O . LEU A 1 108 ? -12.789 -25.469 3.113 1 91.75 108 LEU A O 1
ATOM 844 N N . SER A 1 109 ? -10.781 -24.625 3.252 1 90.06 109 SER A N 1
ATOM 845 C CA . SER A 1 109 ? -10.5 -25.422 4.445 1 90.06 109 SER A CA 1
ATOM 846 C C . SER A 1 109 ? -11.18 -24.812 5.676 1 90.06 109 SER A C 1
ATOM 848 O O . SER A 1 109 ? -11.32 -25.484 6.703 1 90.06 109 SER A O 1
ATOM 850 N N . LYS A 1 110 ? -11.469 -23.656 5.691 1 82.62 110 LYS A N 1
ATOM 851 C CA . LYS A 1 110 ? -12.109 -23 6.828 1 82.62 110 LYS A CA 1
ATOM 852 C C . LYS A 1 110 ? -13.625 -23.203 6.793 1 82.62 110 LYS A C 1
ATOM 854 O O . LYS A 1 110 ? -14.305 -23 7.801 1 82.62 110 LYS A O 1
ATOM 859 N N . LYS A 1 111 ? -14.094 -23.766 5.699 1 68.62 111 LYS A N 1
ATOM 860 C CA . LYS A 1 111 ? -15.508 -24.125 5.645 1 68.62 111 LYS A CA 1
ATOM 861 C C . LYS A 1 111 ? -15.719 -25.578 6.105 1 68.62 111 LYS A C 1
ATOM 863 O O . LYS A 1 111 ? -16.688 -25.859 6.801 1 68.62 111 LYS A O 1
ATOM 868 N N . MET B 1 1 ? -35.312 101.625 34.031 1 27.67 1 MET B N 1
ATOM 869 C CA . MET B 1 1 ? -35.031 100.438 34.812 1 27.67 1 MET B CA 1
ATOM 870 C C . MET B 1 1 ? -34.781 99.25 33.906 1 27.67 1 MET B C 1
ATOM 872 O O . MET B 1 1 ? -35.75 98.562 33.469 1 27.67 1 MET B O 1
ATOM 876 N N . ALA B 1 2 ? -33.906 99.438 32.781 1 38 2 ALA B N 1
ATOM 877 C CA . ALA B 1 2 ? -33.531 98.688 31.609 1 38 2 ALA B CA 1
ATOM 878 C C . ALA B 1 2 ? -32.875 97.375 31.984 1 38 2 ALA B C 1
ATOM 880 O O . ALA B 1 2 ? -31.906 97.312 32.719 1 38 2 ALA B O 1
ATOM 881 N N . GLY B 1 3 ? -33.75 96.25 32.219 1 30.06 3 GLY B N 1
ATOM 882 C CA . GLY B 1 3 ? -33.469 94.875 32.594 1 30.06 3 GLY B CA 1
ATOM 883 C C . GLY B 1 3 ? -32.344 94.25 31.75 1 30.06 3 GLY B C 1
ATOM 884 O O . GLY B 1 3 ? -32.156 94.625 30.594 1 30.06 3 GLY B O 1
ATOM 885 N N . GLY B 1 4 ? -31.297 93.625 32.406 1 28.5 4 GLY B N 1
ATOM 886 C CA . GLY B 1 4 ? -29.984 93 32.312 1 28.5 4 GLY B CA 1
ATOM 887 C C . GLY B 1 4 ? -30 91.688 31.547 1 28.5 4 GLY B C 1
ATOM 888 O O . GLY B 1 4 ? -30.359 90.688 32.094 1 28.5 4 GLY B O 1
ATOM 889 N N . LEU B 1 5 ? -30.703 91.688 30.359 1 35.78 5 LEU B N 1
ATOM 890 C CA . LEU B 1 5 ? -30.844 90.375 29.734 1 35.78 5 LEU B CA 1
ATOM 891 C C . LEU B 1 5 ? -29.484 89.688 29.609 1 35.78 5 LEU B C 1
ATOM 893 O O . LEU B 1 5 ? -28.531 90.25 29.078 1 35.78 5 LEU B O 1
ATOM 897 N N . LEU B 1 6 ? -29.203 88.75 30.562 1 32.69 6 LEU B N 1
ATOM 898 C CA . LEU B 1 6 ? -28.109 87.812 30.891 1 32.69 6 LEU B CA 1
ATOM 899 C C . LEU B 1 6 ? -27.797 86.938 29.703 1 32.69 6 LEU B C 1
ATOM 901 O O . LEU B 1 6 ? -28.688 86.25 29.172 1 32.69 6 LEU B O 1
ATOM 905 N N . ASN B 1 7 ? -26.828 87.188 28.781 1 28.2 7 ASN B N 1
ATOM 906 C CA . ASN B 1 7 ? -26.219 86.625 27.594 1 28.2 7 ASN B CA 1
ATOM 907 C C . ASN B 1 7 ? -25.531 85.312 27.906 1 28.2 7 ASN B C 1
ATOM 909 O O . ASN B 1 7 ? -24.375 85.312 28.344 1 28.2 7 ASN B O 1
ATOM 913 N N . HIS B 1 8 ? -26.141 84.438 28.797 1 29.56 8 HIS B N 1
ATOM 914 C CA . HIS B 1 8 ? -25.281 83.312 29.156 1 29.56 8 HIS B CA 1
ATOM 915 C C . HIS B 1 8 ? -24.938 82.438 27.922 1 29.56 8 HIS B C 1
ATOM 917 O O . HIS B 1 8 ? -25.828 82 27.203 1 29.56 8 HIS B O 1
ATOM 923 N N . SER B 1 9 ? -23.719 82.562 27.266 1 28.73 9 SER B N 1
ATOM 924 C CA . SER B 1 9 ? -23 81.938 26.141 1 28.73 9 SER B CA 1
ATOM 925 C C . SER B 1 9 ? -22.609 80.5 26.438 1 28.73 9 SER B C 1
ATOM 927 O O . SER B 1 9 ? -21.531 80.25 26.953 1 28.73 9 SER B O 1
ATOM 929 N N . LYS B 1 10 ? -23.562 79.625 26.969 1 28.52 10 LYS B N 1
ATOM 930 C CA . LYS B 1 10 ? -23.047 78.312 27.375 1 28.52 10 LYS B CA 1
ATOM 931 C C . LYS B 1 10 ? -22.562 77.5 26.156 1 28.52 10 LYS B C 1
ATOM 933 O O . LYS B 1 10 ? -23.297 77.312 25.203 1 28.52 10 LYS B O 1
ATOM 938 N N . LYS B 1 11 ? -21.203 77.438 25.969 1 30.12 11 LYS B N 1
ATOM 939 C CA . LYS B 1 11 ? -20.312 76.75 25.031 1 30.12 11 LYS B CA 1
ATOM 940 C C . LYS B 1 11 ? -20.391 75.25 25.203 1 30.12 11 LYS B C 1
ATOM 942 O O . LYS B 1 11 ? -20.016 74.688 26.234 1 30.12 11 LYS B O 1
ATOM 947 N N . SER B 1 12 ? -21.422 74.5 24.703 1 28.03 12 SER B N 1
ATOM 948 C CA . SER B 1 12 ? -21.594 73.062 24.781 1 28.03 12 SER B CA 1
ATOM 949 C C . SER B 1 12 ? -20.469 72.312 24.031 1 28.03 12 SER B C 1
ATOM 951 O O . SER B 1 12 ? -20.234 72.625 22.859 1 28.03 12 SER B O 1
ATOM 953 N N . GLY B 1 13 ? -19.297 71.938 24.672 1 26.84 13 GLY B N 1
ATOM 954 C CA . GLY B 1 13 ? -18.125 71.125 24.312 1 26.84 13 GLY B CA 1
ATOM 955 C C . GLY B 1 13 ? -18.469 69.75 23.828 1 26.84 13 GLY B C 1
ATOM 956 O O . GLY B 1 13 ? -19.062 68.938 24.578 1 26.84 13 GLY B O 1
ATOM 957 N N . GLN B 1 14 ? -18.969 69.5 22.625 1 30.12 14 GLN B N 1
ATOM 958 C CA . GLN B 1 14 ? -19.266 68.188 22.031 1 30.12 14 GLN B CA 1
ATOM 959 C C . GLN B 1 14 ? -18.016 67.312 22.016 1 30.12 14 GLN B C 1
ATOM 961 O O . GLN B 1 14 ? -16.984 67.688 21.453 1 30.12 14 GLN B O 1
ATOM 966 N N . ASN B 1 15 ? -17.703 66.5 23.047 1 29.88 15 ASN B N 1
ATOM 967 C CA . ASN B 1 15 ? -16.688 65.5 23.188 1 29.88 15 ASN B CA 1
ATOM 968 C C . ASN B 1 15 ? -16.844 64.438 22.125 1 29.88 15 ASN B C 1
ATOM 970 O O . ASN B 1 15 ? -17.859 63.719 22.094 1 29.88 15 ASN B O 1
ATOM 974 N N . LYS B 1 16 ? -16.469 64.688 20.891 1 29.94 16 LYS B N 1
ATOM 975 C CA . LYS B 1 16 ? -16.406 63.625 19.875 1 29.94 16 LYS B CA 1
ATOM 976 C C . LYS B 1 16 ? -15.547 62.469 20.328 1 29.94 16 LYS B C 1
ATOM 978 O O . LYS B 1 16 ? -14.359 62.625 20.609 1 29.94 16 LYS B O 1
ATOM 983 N N . LEU B 1 17 ? -16.141 61.438 20.953 1 34.34 17 LEU B N 1
ATOM 984 C C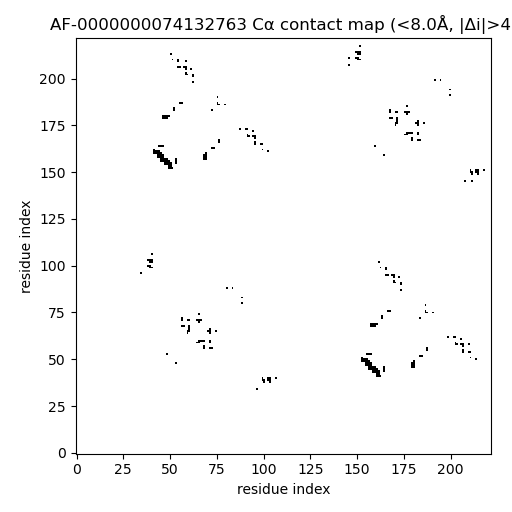A . LEU B 1 17 ? -15.555 60.156 21.281 1 34.34 17 LEU B CA 1
ATOM 985 C C . LEU B 1 17 ? -14.992 59.469 20.016 1 34.34 17 LEU B C 1
ATOM 987 O O . LEU B 1 17 ? -15.719 59.281 19.047 1 34.34 17 LEU B O 1
ATOM 991 N N . VAL B 1 18 ? -13.75 59.75 19.625 1 30.62 18 VAL B N 1
ATOM 992 C CA . VAL B 1 18 ? -12.969 59.156 18.562 1 30.62 18 VAL B CA 1
ATOM 993 C C . VAL B 1 18 ? -12.719 57.688 18.875 1 30.62 18 VAL B C 1
ATOM 995 O O . VAL B 1 18 ? -11.906 57.344 19.734 1 30.62 18 VAL B O 1
ATOM 998 N N . HIS B 1 19 ? -13.672 56.844 19.203 1 31.83 19 HIS B N 1
ATOM 999 C CA . HIS B 1 19 ? -13.281 55.5 19.609 1 31.83 19 HIS B CA 1
ATOM 1000 C C . HIS B 1 19 ? -12.695 54.719 18.438 1 31.83 19 HIS B C 1
ATOM 1002 O O . HIS B 1 19 ? -12.094 53.656 18.625 1 31.83 19 HIS B O 1
ATOM 1008 N N . SER B 1 20 ? -12.828 54.938 17.172 1 34.19 20 SER B N 1
ATOM 1009 C CA . SER B 1 20 ? -12.852 53.719 16.359 1 34.19 20 SER B CA 1
ATOM 1010 C C . SER B 1 20 ? -11.461 53.125 16.234 1 34.19 20 SER B C 1
ATOM 1012 O O . SER B 1 20 ? -10.602 53.656 15.547 1 34.19 20 SER B O 1
ATOM 1014 N N . GLY B 1 21 ? -10.727 52.719 17.281 1 31.06 21 GLY B N 1
ATOM 1015 C CA . GLY B 1 21 ? -9.422 52.125 17.094 1 31.06 21 GLY B CA 1
ATOM 1016 C C . GLY B 1 21 ? -9.438 50.938 16.141 1 31.06 21 GLY B C 1
ATOM 1017 O O . GLY B 1 21 ? -10.422 50.219 16.078 1 31.06 21 GLY B O 1
ATOM 1018 N N . PRO B 1 22 ? -8.82 51.094 14.953 1 32.5 22 PRO B N 1
ATOM 1019 C CA . PRO B 1 22 ? -8.688 49.969 14.023 1 32.5 22 PRO B CA 1
ATOM 1020 C C . PRO B 1 22 ? -8.102 48.719 14.695 1 32.5 22 PRO B C 1
ATOM 1022 O O . PRO B 1 22 ? -7.176 48.844 15.5 1 32.5 22 PRO B O 1
ATOM 1025 N N . VAL B 1 23 ? -8.914 47.75 15.102 1 35.56 23 VAL B N 1
ATOM 1026 C CA . VAL B 1 23 ? -8.43 46.438 15.547 1 35.56 23 VAL B CA 1
ATOM 1027 C C . VAL B 1 23 ? -7.438 45.875 14.531 1 35.56 23 VAL B C 1
ATOM 1029 O O . VAL B 1 23 ? -7.805 45.594 13.391 1 35.56 23 VAL B O 1
ATOM 1032 N N . LYS B 1 24 ? -6.203 46.344 14.547 1 34.19 24 LYS B N 1
ATOM 1033 C CA . LYS B 1 24 ? -5.141 45.688 13.797 1 34.19 24 LYS B CA 1
ATOM 1034 C C . LYS B 1 24 ? -5.094 44.188 14.109 1 34.19 24 LYS B C 1
ATOM 1036 O O . LYS B 1 24 ? -4.883 43.812 15.266 1 34.19 24 LYS B O 1
ATOM 1041 N N . VAL B 1 25 ? -5.934 43.375 13.516 1 35.22 25 VAL B N 1
ATOM 1042 C CA . VAL B 1 25 ? -5.699 41.938 13.555 1 35.22 25 VAL B CA 1
ATOM 1043 C C . VAL B 1 25 ? -4.285 41.625 13.062 1 35.22 25 VAL B C 1
ATOM 1045 O O . VAL B 1 25 ? -3.986 41.75 11.875 1 35.22 25 VAL B O 1
ATOM 1048 N N . GLU B 1 26 ? -3.275 42.094 13.758 1 30.25 26 GLU B N 1
ATOM 1049 C CA . GLU B 1 26 ? -1.883 41.875 13.383 1 30.25 26 GLU B CA 1
ATOM 1050 C C . GLU B 1 26 ? -1.598 40.375 13.203 1 30.25 26 GLU B C 1
ATOM 1052 O O . GLU B 1 26 ? -0.542 40 12.688 1 30.25 26 GLU B O 1
ATOM 1057 N N . ASN B 1 27 ? -2.027 39.562 14.219 1 33.53 27 ASN B N 1
ATOM 1058 C CA . ASN B 1 27 ? -1.127 38.406 14.312 1 33.53 27 ASN B CA 1
ATOM 1059 C C . ASN B 1 27 ? -1.114 37.594 13.016 1 33.53 27 ASN B C 1
ATOM 1061 O O . ASN B 1 27 ? -2.049 36.844 12.742 1 33.53 27 ASN B O 1
ATOM 1065 N N . GLN B 1 28 ? -0.722 38.219 11.992 1 34.91 28 GLN B N 1
ATOM 1066 C CA . GLN B 1 28 ? -0.443 37.281 10.906 1 34.91 28 GLN B CA 1
ATOM 1067 C C . GLN B 1 28 ? 0.448 36.125 11.375 1 34.91 28 GLN B C 1
ATOM 1069 O O . GLN B 1 28 ? 1.58 36.344 11.805 1 34.91 28 GLN B O 1
ATOM 1074 N N . VAL B 1 29 ? -0.06 35.125 12.117 1 37.53 29 VAL B N 1
ATOM 1075 C CA . VAL B 1 29 ? 0.754 33.938 12.344 1 37.53 29 VAL B CA 1
ATOM 1076 C C . VAL B 1 29 ? 1.599 33.656 11.102 1 37.53 29 VAL B C 1
ATOM 1078 O O . VAL B 1 29 ? 1.063 33.5 10 1 37.53 29 VAL B O 1
ATOM 1081 N N . LYS B 1 30 ? 2.668 34.344 10.992 1 36.59 30 LYS B N 1
ATOM 1082 C CA . LYS B 1 30 ? 3.668 33.844 10.055 1 36.59 30 LYS B CA 1
ATOM 1083 C C . LYS B 1 30 ? 3.789 32.312 10.141 1 36.59 30 LYS B C 1
ATOM 1085 O O . LYS B 1 30 ? 4.188 31.781 11.172 1 36.59 30 LYS B O 1
ATOM 1090 N N . ARG B 1 31 ? 2.855 31.641 9.578 1 38.38 31 ARG B N 1
ATOM 1091 C CA . ARG B 1 31 ? 2.881 30.188 9.445 1 38.38 31 ARG B CA 1
ATOM 1092 C C . ARG B 1 31 ? 4.234 29.703 8.93 1 38.38 31 ARG B C 1
ATOM 1094 O O . ARG B 1 31 ? 4.371 28.547 8.508 1 38.38 31 ARG B O 1
ATOM 1101 N N . GLY B 1 32 ? 5.043 30.672 8.695 1 36.41 32 GLY B N 1
ATOM 1102 C CA . GLY B 1 32 ? 6.301 30.094 8.25 1 36.41 32 GLY B CA 1
ATOM 1103 C C . GLY B 1 32 ? 6.914 29.141 9.258 1 36.41 32 GLY B C 1
ATOM 1104 O O . GLY B 1 32 ? 8.102 28.812 9.164 1 36.41 32 GLY B O 1
ATOM 1105 N N . ASP B 1 33 ? 6.578 29.344 10.523 1 40.75 33 ASP B N 1
ATOM 1106 C CA . ASP B 1 33 ? 7.277 28.359 11.336 1 40.75 33 ASP B CA 1
ATOM 1107 C C . ASP B 1 33 ? 7.094 26.953 10.766 1 40.75 33 ASP B C 1
ATOM 1109 O O . ASP B 1 33 ? 6.113 26.266 11.078 1 40.75 33 ASP B O 1
ATOM 1113 N N . VAL B 1 34 ? 7.148 26.797 9.438 1 41.03 34 VAL B N 1
ATOM 1114 C CA . VAL B 1 34 ? 6.992 25.562 8.664 1 41.03 34 VAL B CA 1
ATOM 1115 C C . VAL B 1 34 ? 7.586 24.391 9.438 1 41.03 34 VAL B C 1
ATOM 1117 O O . VAL B 1 34 ? 8.406 24.578 10.336 1 41.03 34 VAL B O 1
ATOM 1120 N N . VAL B 1 35 ? 7.32 23.047 8.922 1 42.78 35 VAL B N 1
ATOM 1121 C CA . VAL B 1 35 ? 7.582 21.656 9.258 1 42.78 35 VAL B CA 1
ATOM 1122 C C . VAL B 1 35 ? 9.062 21.469 9.555 1 42.78 35 VAL B C 1
ATOM 1124 O O . VAL B 1 35 ? 9.906 21.547 8.656 1 42.78 35 VAL B O 1
ATOM 1127 N N . THR B 1 36 ? 9.734 22.047 10.398 1 45.91 36 THR B N 1
ATOM 1128 C CA . THR B 1 36 ? 11.062 21.594 10.82 1 45.91 36 THR B CA 1
ATOM 1129 C C . THR B 1 36 ? 11.109 20.062 10.891 1 45.91 36 THR B C 1
ATOM 1131 O O . THR B 1 36 ? 10.148 19.422 11.32 1 45.91 36 THR B O 1
ATOM 1134 N N . ASP B 1 37 ? 11.914 19.359 10.086 1 50.97 37 ASP B N 1
ATOM 1135 C CA . ASP B 1 37 ? 12.367 17.969 10.016 1 50.97 37 ASP B CA 1
ATOM 1136 C C . ASP B 1 37 ? 12.477 17.359 11.406 1 50.97 37 ASP B C 1
ATOM 1138 O O . ASP B 1 37 ? 12.555 16.141 11.547 1 50.97 37 ASP B O 1
ATOM 1142 N N . GLU B 1 38 ? 12.445 18.172 12.539 1 61.5 38 GLU B N 1
ATOM 1143 C CA . GLU B 1 38 ? 12.938 17.75 13.844 1 61.5 38 GLU B CA 1
ATOM 1144 C C . GLU B 1 38 ? 11.867 17 14.625 1 61.5 38 GLU B C 1
ATOM 1146 O O . GLU B 1 38 ? 12.18 16.141 15.445 1 61.5 38 GLU B O 1
ATOM 1151 N N . ASN B 1 39 ? 10.625 17.156 14.227 1 80.56 39 ASN B N 1
ATOM 1152 C CA . ASN B 1 39 ? 9.633 16.547 15.102 1 80.56 39 ASN B CA 1
ATOM 1153 C C . ASN B 1 39 ? 8.914 15.391 14.422 1 80.56 39 ASN B C 1
ATOM 1155 O O . ASN B 1 39 ? 7.723 15.484 14.117 1 80.56 39 ASN B O 1
ATOM 1159 N N . THR B 1 40 ? 9.688 14.453 14.062 1 88.44 40 THR B N 1
ATOM 1160 C CA . THR B 1 40 ? 9.086 13.281 13.438 1 88.44 40 THR B CA 1
ATOM 1161 C C . THR B 1 40 ? 9.18 12.07 14.359 1 88.44 40 THR B C 1
ATOM 1163 O O . THR B 1 40 ? 10.086 11.984 15.188 1 88.44 40 THR B O 1
ATOM 1166 N N . VAL B 1 41 ? 8.203 11.234 14.398 1 96.31 41 VAL B N 1
ATOM 1167 C CA . VAL B 1 41 ? 8.188 9.969 15.133 1 96.31 41 VAL B CA 1
ATOM 1168 C C . VAL B 1 41 ? 7.898 8.82 14.164 1 96.31 41 VAL B C 1
ATOM 1170 O O . VAL B 1 41 ? 7.199 9 13.164 1 96.31 41 VAL B O 1
ATOM 1173 N N . THR B 1 42 ? 8.531 7.684 14.406 1 97.06 42 THR B N 1
ATOM 1174 C CA . THR B 1 42 ? 8.312 6.492 13.586 1 97.06 42 THR B CA 1
ATOM 1175 C C . THR B 1 42 ? 7.738 5.355 14.43 1 97.06 42 THR B C 1
ATOM 1177 O O . THR B 1 42 ? 8.219 5.086 15.531 1 97.06 42 THR B O 1
ATOM 1180 N N . PHE B 1 43 ? 6.637 4.773 13.969 1 96.69 43 PHE B N 1
ATOM 1181 C CA . PHE B 1 43 ? 6.047 3.611 14.625 1 96.69 43 PHE B CA 1
ATOM 1182 C C . PHE B 1 43 ? 5.383 2.691 13.602 1 96.69 43 PHE B C 1
ATOM 1184 O O . PHE B 1 43 ? 5.094 3.107 12.484 1 96.69 43 PHE B O 1
ATOM 1191 N N . PRO B 1 44 ? 5.203 1.435 13.961 1 96.75 44 PRO B N 1
ATOM 1192 C CA . PRO B 1 44 ? 4.535 0.513 13.039 1 96.75 44 PRO B CA 1
ATOM 1193 C C . PRO B 1 44 ? 3.086 0.906 12.766 1 96.75 44 PRO B C 1
ATOM 1195 O O . PRO B 1 44 ? 2.385 1.373 13.664 1 96.75 44 PRO B O 1
ATOM 1198 N N . ALA B 1 45 ? 2.748 0.741 11.555 1 96.94 45 ALA B N 1
ATOM 1199 C CA . ALA B 1 45 ? 1.381 1.006 11.109 1 96.94 45 ALA B CA 1
ATOM 1200 C C . ALA B 1 45 ? 0.917 -0.043 10.109 1 96.94 45 ALA B C 1
ATOM 1202 O O . ALA B 1 45 ? 1.661 -0.971 9.781 1 96.94 45 ALA B O 1
ATOM 1203 N N . ASN B 1 46 ? -0.377 0.024 9.758 1 96.69 46 ASN B N 1
ATOM 1204 C CA . ASN B 1 46 ? -0.96 -0.879 8.766 1 96.69 46 ASN B CA 1
ATOM 1205 C C . ASN B 1 46 ? -1.819 -0.126 7.758 1 96.69 46 ASN B C 1
ATOM 1207 O O . ASN B 1 46 ? -2.438 0.886 8.094 1 96.69 46 ASN B O 1
ATOM 1211 N N . VAL B 1 47 ? -1.759 -0.612 6.559 1 97.19 47 VAL B N 1
ATOM 1212 C CA . VAL B 1 47 ? -2.676 -0.148 5.523 1 97.19 47 VAL B CA 1
ATOM 1213 C C . VAL B 1 47 ? -3.678 -1.251 5.191 1 97.19 47 VAL B C 1
ATOM 1215 O O . VAL B 1 47 ? -3.287 -2.375 4.867 1 97.19 47 VAL B O 1
ATOM 1218 N N . ARG B 1 48 ? -4.969 -0.84 5.289 1 96.69 48 ARG B N 1
ATOM 1219 C CA . ARG B 1 48 ? -6.012 -1.813 4.988 1 96.69 48 ARG B CA 1
ATOM 1220 C C . ARG B 1 48 ? -6.203 -1.964 3.482 1 96.69 48 ARG B C 1
ATOM 1222 O O . ARG B 1 48 ? -6.391 -0.974 2.771 1 96.69 48 ARG B O 1
ATOM 1229 N N . VAL B 1 49 ? -6.133 -3.244 3.025 1 97.38 49 VAL B N 1
ATOM 1230 C CA . VAL B 1 49 ? -6.32 -3.6 1.622 1 97.38 49 VAL B CA 1
ATOM 1231 C C . VAL B 1 49 ? -7.121 -4.895 1.52 1 97.38 49 VAL B C 1
ATOM 1233 O O . VAL B 1 49 ? -7.793 -5.293 2.473 1 97.38 49 VAL B O 1
ATOM 1236 N N . ASP B 1 50 ? -7.203 -5.508 0.366 1 97.19 50 ASP B N 1
ATOM 1237 C CA . ASP B 1 50 ? -7.715 -6.867 0.228 1 97.19 50 ASP B CA 1
ATOM 1238 C C . ASP B 1 50 ? -6.602 -7.836 -0.152 1 97.19 50 ASP B C 1
ATOM 1240 O O . ASP B 1 50 ? -5.449 -7.434 -0.321 1 97.19 50 ASP B O 1
ATOM 1244 N N . ASN B 1 51 ? -6.957 -9.133 -0.156 1 97.62 51 ASN B N 1
ATOM 1245 C CA . ASN B 1 51 ? -5.957 -10.172 -0.396 1 97.62 51 ASN B CA 1
ATOM 1246 C C . ASN B 1 51 ? -5.363 -10.062 -1.797 1 97.62 51 ASN B C 1
ATOM 1248 O O . ASN B 1 51 ? -4.215 -10.453 -2.021 1 97.62 51 ASN B O 1
ATOM 1252 N N . HIS B 1 52 ? -6.07 -9.516 -2.729 1 97.62 52 HIS B N 1
ATOM 1253 C CA . HIS B 1 52 ? -5.539 -9.367 -4.078 1 97.62 52 HIS B CA 1
ATOM 1254 C C . HIS B 1 52 ? -4.395 -8.359 -4.113 1 97.62 52 HIS B C 1
ATOM 1256 O O . HIS B 1 52 ? -3.35 -8.625 -4.711 1 97.62 52 HIS B O 1
ATOM 1262 N N . ILE B 1 53 ? -4.57 -7.18 -3.404 1 97.94 53 ILE B N 1
ATOM 1263 C CA . ILE B 1 53 ? -3.547 -6.145 -3.332 1 97.94 53 ILE B CA 1
ATOM 1264 C C . ILE B 1 53 ? -2.346 -6.656 -2.539 1 97.94 53 ILE B C 1
ATOM 1266 O O . ILE B 1 53 ? -1.198 -6.465 -2.947 1 97.94 53 ILE B O 1
ATOM 1270 N N . ARG B 1 54 ? -2.627 -7.277 -1.462 1 97.62 54 ARG B N 1
ATOM 1271 C CA . ARG B 1 54 ? -1.543 -7.848 -0.671 1 97.62 54 ARG B CA 1
ATOM 1272 C C . ARG B 1 54 ? -0.728 -8.836 -1.495 1 97.62 54 ARG B C 1
ATOM 1274 O O . ARG B 1 54 ? 0.504 -8.82 -1.456 1 97.62 54 ARG B O 1
ATOM 1281 N N . ASN B 1 55 ? -1.42 -9.711 -2.281 1 97.81 55 ASN B N 1
ATOM 1282 C CA . ASN B 1 55 ? -0.745 -10.711 -3.104 1 97.81 55 ASN B CA 1
ATOM 1283 C C . ASN B 1 55 ? 0.077 -10.062 -4.215 1 97.81 55 ASN B C 1
ATOM 1285 O O . ASN B 1 55 ? 1.149 -10.555 -4.566 1 97.81 55 ASN B O 1
ATOM 1289 N N . GLN B 1 56 ? -0.442 -8.977 -4.719 1 98.06 56 GLN B N 1
ATOM 1290 C CA . GLN B 1 56 ? 0.305 -8.242 -5.734 1 98.06 56 GLN B CA 1
ATOM 1291 C C . GLN B 1 56 ? 1.587 -7.652 -5.156 1 98.06 56 GLN B C 1
ATOM 1293 O O . GLN B 1 56 ? 2.643 -7.707 -5.789 1 98.06 56 GLN B O 1
ATOM 1298 N N . ILE B 1 57 ? 1.522 -7.098 -3.99 1 98.31 57 ILE B N 1
ATOM 1299 C CA . ILE B 1 57 ? 2.695 -6.551 -3.316 1 98.31 57 ILE B CA 1
ATOM 1300 C C . ILE B 1 57 ? 3.705 -7.668 -3.057 1 98.31 57 ILE B C 1
ATOM 1302 O O . ILE B 1 57 ? 4.898 -7.504 -3.32 1 98.31 57 ILE B O 1
ATOM 1306 N N . THR B 1 58 ? 3.191 -8.828 -2.594 1 98.06 58 THR B N 1
ATOM 1307 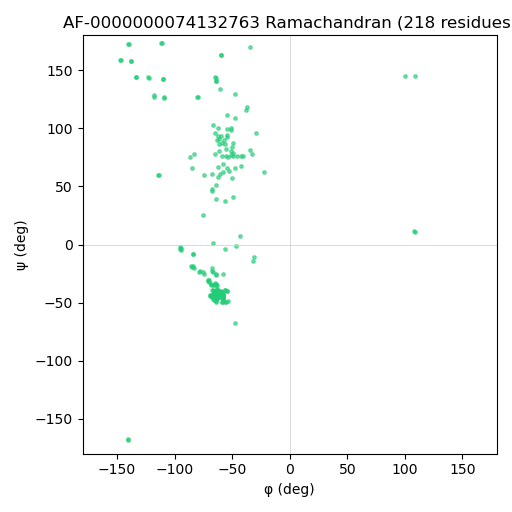C CA . THR B 1 58 ? 4.039 -9.977 -2.311 1 98.06 58 THR B CA 1
ATOM 1308 C C . THR B 1 58 ? 4.703 -10.484 -3.588 1 98.06 58 THR B C 1
ATOM 1310 O O . THR B 1 58 ? 5.883 -10.844 -3.578 1 98.06 58 THR B O 1
ATOM 1313 N N . ALA B 1 59 ? 3.934 -10.484 -4.633 1 97.94 59 ALA B N 1
ATOM 1314 C CA . ALA B 1 59 ? 4.48 -10.938 -5.91 1 97.94 59 ALA B CA 1
ATOM 1315 C C . ALA B 1 59 ? 5.594 -10.008 -6.391 1 97.94 59 ALA B C 1
ATOM 1317 O O . ALA B 1 59 ? 6.633 -10.469 -6.867 1 97.94 59 ALA B O 1
ATOM 1318 N N . LEU B 1 60 ? 5.414 -8.711 -6.23 1 97.62 60 LEU B N 1
ATOM 1319 C CA . LEU B 1 60 ? 6.449 -7.75 -6.598 1 97.62 60 LEU B CA 1
ATOM 1320 C C . LEU B 1 60 ? 7.688 -7.926 -5.73 1 97.62 60 LEU B C 1
ATOM 1322 O O . LEU B 1 60 ? 8.812 -7.836 -6.223 1 97.62 60 LEU B O 1
ATOM 1326 N N . ASN B 1 61 ? 7.441 -8.133 -4.461 1 96.69 61 ASN B N 1
ATOM 1327 C CA . ASN B 1 61 ? 8.539 -8.414 -3.543 1 96.69 61 ASN B CA 1
ATOM 1328 C C . ASN B 1 61 ? 9.352 -9.625 -3.998 1 96.69 61 ASN B C 1
ATOM 1330 O O . ASN B 1 61 ? 10.586 -9.594 -3.977 1 96.69 61 ASN B O 1
ATOM 1334 N N . ASN B 1 62 ? 8.688 -10.609 -4.496 1 96.31 62 ASN B N 1
ATOM 1335 C CA . ASN B 1 62 ? 9.312 -11.875 -4.867 1 96.31 62 ASN B CA 1
ATOM 1336 C C . ASN B 1 62 ? 10.117 -11.742 -6.156 1 96.31 62 ASN B C 1
ATOM 1338 O O . ASN B 1 62 ? 11.094 -12.469 -6.363 1 96.31 62 ASN B O 1
ATOM 1342 N N . ILE B 1 63 ? 9.75 -10.789 -6.961 1 95.12 63 ILE B N 1
ATOM 1343 C CA . ILE B 1 63 ? 10.508 -10.656 -8.203 1 95.12 63 ILE B CA 1
ATOM 1344 C C . ILE B 1 63 ? 11.617 -9.625 -8.023 1 95.12 63 ILE B C 1
ATOM 1346 O O . ILE B 1 63 ? 12.297 -9.258 -8.984 1 95.12 63 ILE B O 1
ATOM 1350 N N . GLY B 1 64 ? 11.617 -9.047 -6.848 1 92.12 64 GLY B N 1
ATOM 1351 C CA . GLY B 1 64 ? 12.789 -8.258 -6.52 1 92.12 64 GLY B CA 1
ATOM 1352 C C . GLY B 1 64 ? 12.523 -6.766 -6.52 1 92.12 64 GLY B C 1
ATOM 1353 O O . GLY B 1 64 ? 13.461 -5.961 -6.523 1 92.12 64 GLY B O 1
ATOM 1354 N N . ILE B 1 65 ? 11.188 -6.473 -6.59 1 87.44 65 ILE B N 1
ATOM 1355 C CA . ILE B 1 65 ? 10.828 -5.066 -6.465 1 87.44 65 ILE B CA 1
ATOM 1356 C C . ILE B 1 65 ? 10.719 -4.691 -4.988 1 87.44 65 ILE B C 1
ATOM 1358 O O . ILE B 1 65 ? 9.656 -4.855 -4.379 1 87.44 65 ILE B O 1
ATOM 1362 N N . GLY B 1 66 ? 11.75 -4.684 -4.133 1 87.56 66 GLY B N 1
ATOM 1363 C CA . GLY B 1 66 ? 11.844 -4.398 -2.709 1 87.56 66 GLY B CA 1
ATOM 1364 C C . GLY B 1 66 ? 12.117 -5.633 -1.869 1 87.56 66 GLY B C 1
ATOM 1365 O O . GLY B 1 66 ? 11.602 -6.715 -2.162 1 87.56 66 GLY B O 1
ATOM 1366 N N . SER B 1 67 ? 12.812 -5.488 -0.89 1 88.75 67 SER B N 1
ATOM 1367 C CA . SER B 1 67 ? 13.211 -6.609 -0.043 1 88.75 67 SER B CA 1
ATOM 1368 C C . SER B 1 67 ? 12.125 -6.945 0.976 1 88.75 67 SER B C 1
ATOM 1370 O O . SER B 1 67 ? 12.117 -8.039 1.543 1 88.75 67 SER B O 1
ATOM 1372 N N . THR B 1 68 ? 11.258 -5.941 1.187 1 90.75 68 THR B N 1
ATOM 1373 C CA . THR B 1 68 ? 10.125 -6.105 2.096 1 90.75 68 THR B CA 1
ATOM 1374 C C . THR B 1 68 ? 8.859 -5.492 1.502 1 90.75 68 THR B C 1
ATOM 1376 O O . THR B 1 68 ? 8.93 -4.727 0.541 1 90.75 68 THR B O 1
ATOM 1379 N N . GLN B 1 69 ? 7.809 -5.938 1.977 1 93.19 69 GLN B N 1
ATOM 1380 C CA . GLN B 1 69 ? 6.547 -5.348 1.547 1 93.19 69 GLN B CA 1
ATOM 1381 C C . GLN B 1 69 ? 6.551 -3.834 1.753 1 93.19 69 GLN B C 1
ATOM 1383 O O . GLN B 1 69 ? 6.07 -3.086 0.9 1 93.19 69 GLN B O 1
ATOM 1388 N N . LYS B 1 70 ? 7.121 -3.402 2.873 1 94.44 70 LYS B N 1
ATOM 1389 C CA . LYS B 1 70 ? 7.258 -1.979 3.17 1 94.44 70 LYS B CA 1
ATOM 1390 C C . LYS B 1 70 ? 8.047 -1.263 2.078 1 94.44 70 LYS B C 1
ATOM 1392 O O . LYS B 1 70 ? 7.652 -0.186 1.623 1 94.44 70 LYS B O 1
ATOM 1397 N N . GLU B 1 71 ? 9.094 -1.862 1.697 1 95.69 71 GLU B N 1
ATOM 1398 C CA . GLU B 1 71 ? 9.945 -1.259 0.677 1 95.69 71 GLU B CA 1
ATOM 1399 C C . GLU B 1 71 ? 9.242 -1.221 -0.677 1 95.69 71 GLU B C 1
ATOM 1401 O O . GLU B 1 71 ? 9.414 -0.27 -1.443 1 95.69 71 GLU B O 1
ATOM 1406 N N . VAL B 1 72 ? 8.508 -2.266 -0.998 1 97.31 72 VAL B N 1
ATOM 1407 C CA . VAL B 1 72 ? 7.758 -2.283 -2.252 1 97.31 72 VAL B CA 1
ATOM 1408 C C . VAL B 1 72 ? 6.785 -1.106 -2.291 1 97.31 72 VAL B C 1
ATOM 1410 O O . VAL B 1 72 ? 6.793 -0.317 -3.238 1 97.31 72 VAL B O 1
ATOM 1413 N N . VAL B 1 73 ? 6.035 -0.958 -1.241 1 97.62 73 VAL B N 1
ATOM 1414 C CA . VAL B 1 73 ? 5.043 0.111 -1.187 1 97.62 73 VAL B CA 1
ATOM 1415 C C . VAL B 1 73 ? 5.746 1.467 -1.193 1 97.62 73 VAL B C 1
ATOM 1417 O O . VAL B 1 73 ? 5.309 2.396 -1.877 1 97.62 73 VAL B O 1
ATOM 1420 N N . GLY B 1 74 ? 6.812 1.547 -0.468 1 97.12 74 GLY B N 1
ATOM 1421 C CA . GLY B 1 74 ? 7.59 2.777 -0.457 1 97.12 74 GLY B CA 1
ATOM 1422 C C . GLY B 1 74 ? 8.094 3.178 -1.83 1 97.12 74 GLY B C 1
ATOM 1423 O O . GLY B 1 74 ? 8.039 4.352 -2.197 1 97.12 74 GLY B O 1
ATOM 1424 N N . ASN B 1 75 ? 8.547 2.188 -2.562 1 96.19 75 ASN B N 1
ATOM 1425 C CA . ASN B 1 75 ? 9.039 2.447 -3.912 1 96.19 75 ASN B CA 1
ATOM 1426 C C . ASN B 1 75 ? 7.926 2.928 -4.836 1 96.19 75 ASN B C 1
ATOM 1428 O O . ASN B 1 75 ? 8.125 3.846 -5.633 1 96.19 75 ASN B O 1
ATOM 1432 N N . LEU B 1 76 ? 6.828 2.281 -4.711 1 97.06 76 LEU B N 1
ATOM 1433 C CA . LEU B 1 76 ? 5.68 2.666 -5.523 1 97.06 76 LEU B CA 1
ATOM 1434 C C . LEU B 1 76 ? 5.266 4.105 -5.238 1 97.06 76 LEU B C 1
ATOM 1436 O O . LEU B 1 76 ? 4.98 4.871 -6.16 1 97.06 76 LEU B O 1
ATOM 1440 N N . LEU B 1 77 ? 5.312 4.457 -4.008 1 97.38 77 LEU B N 1
ATOM 1441 C CA . LEU B 1 77 ? 4.949 5.801 -3.584 1 97.38 77 LEU B CA 1
ATOM 1442 C C . LEU B 1 77 ? 5.941 6.828 -4.117 1 97.38 77 LEU B C 1
ATOM 1444 O O . LEU B 1 77 ? 5.543 7.863 -4.652 1 97.38 77 LEU B O 1
ATOM 1448 N N . SER B 1 78 ? 7.137 6.516 -3.963 1 96.38 78 SER B N 1
ATOM 1449 C CA . SER B 1 78 ? 8.172 7.43 -4.426 1 96.38 78 SER B CA 1
ATOM 1450 C C . SER B 1 78 ? 8.039 7.707 -5.922 1 96.38 78 SER B C 1
ATOM 1452 O O . SER B 1 78 ? 8.172 8.852 -6.359 1 96.38 78 SER B O 1
ATOM 1454 N N . GLU B 1 79 ? 7.816 6.648 -6.652 1 95.56 79 GLU B N 1
ATOM 1455 C CA . GLU B 1 79 ? 7.652 6.793 -8.094 1 95.56 79 GLU B CA 1
ATOM 1456 C C . GLU B 1 79 ? 6.461 7.684 -8.43 1 95.56 79 GLU B C 1
ATOM 1458 O O . GLU B 1 79 ? 6.539 8.516 -9.336 1 95.56 79 GLU B O 1
ATOM 1463 N N . ARG B 1 80 ? 5.41 7.492 -7.719 1 95.94 80 ARG B N 1
ATOM 1464 C CA . ARG B 1 80 ? 4.203 8.266 -7.98 1 95.94 80 ARG B CA 1
ATOM 1465 C C . ARG B 1 80 ? 4.402 9.734 -7.59 1 95.94 80 ARG B C 1
ATOM 1467 O O . ARG B 1 80 ? 3.984 10.633 -8.32 1 95.94 80 ARG B O 1
ATOM 1474 N N . ILE B 1 81 ? 5.004 9.969 -6.473 1 97 81 ILE B N 1
ATOM 1475 C CA . ILE B 1 81 ? 5.199 11.312 -5.941 1 97 81 ILE B CA 1
ATOM 1476 C C . ILE B 1 81 ? 6.109 12.109 -6.875 1 97 81 ILE B C 1
ATOM 1478 O O . ILE B 1 81 ? 5.895 13.305 -7.086 1 97 81 ILE B O 1
ATOM 1482 N N . GLU B 1 82 ? 7.023 11.453 -7.465 1 95.75 82 GLU B N 1
ATOM 1483 C CA . GLU B 1 82 ? 7.945 12.086 -8.398 1 95.75 82 GLU B CA 1
ATOM 1484 C C . GLU B 1 82 ? 7.219 12.555 -9.656 1 95.75 82 GLU B C 1
ATOM 1486 O O . GLU B 1 82 ? 7.684 13.469 -10.344 1 95.75 82 GLU B O 1
ATOM 1491 N N . LYS B 1 83 ? 6.113 11.953 -9.953 1 95.44 83 LYS B N 1
ATOM 1492 C CA . LYS B 1 83 ? 5.398 12.234 -11.195 1 95.44 83 LYS B CA 1
ATOM 1493 C C . LYS B 1 83 ? 4.309 13.281 -10.977 1 95.44 83 LYS B C 1
ATOM 1495 O O . LYS B 1 83 ? 3.643 13.703 -11.922 1 95.44 83 LYS B O 1
ATOM 1500 N N . LEU B 1 84 ? 4.129 13.688 -9.797 1 96.44 84 LEU B N 1
ATOM 1501 C CA . LEU B 1 84 ? 3.105 14.688 -9.508 1 96.44 84 LEU B CA 1
ATOM 1502 C C . LEU B 1 84 ? 3.438 16.016 -10.172 1 96.44 84 LEU B C 1
ATOM 1504 O O . LEU B 1 84 ? 4.605 16.391 -10.266 1 96.44 84 LEU B O 1
ATOM 1508 N N . SER B 1 85 ? 2.375 16.672 -10.609 1 96.81 85 SER B N 1
ATOM 1509 C CA . SER B 1 85 ? 2.57 18.062 -11.008 1 96.81 85 SER B CA 1
ATOM 1510 C C . SER B 1 85 ? 3.086 18.906 -9.844 1 96.81 85 SER B C 1
ATOM 1512 O O . SER B 1 85 ? 2.949 18.516 -8.68 1 96.81 85 SER B O 1
ATOM 1514 N N . ASP B 1 86 ? 3.604 20.047 -10.172 1 97.19 86 ASP B N 1
ATOM 1515 C CA . ASP B 1 86 ? 4.117 20.938 -9.141 1 97.19 86 ASP B CA 1
ATOM 1516 C C . ASP B 1 86 ? 3.02 21.328 -8.148 1 97.19 86 ASP B C 1
ATOM 1518 O O . ASP B 1 86 ? 3.252 21.375 -6.941 1 97.19 86 ASP B O 1
ATOM 1522 N N . SER B 1 87 ? 1.884 21.578 -8.695 1 97.12 87 SER B N 1
ATOM 1523 C CA . SER B 1 87 ? 0.762 21.969 -7.848 1 97.12 87 SER B CA 1
ATOM 1524 C C . SER B 1 87 ? 0.352 20.828 -6.918 1 97.12 87 SER B C 1
ATOM 1526 O O . SER B 1 87 ? 0.141 21.047 -5.723 1 97.12 87 SER B O 1
ATOM 1528 N N . ASP B 1 88 ? 0.282 19.641 -7.438 1 96.88 88 ASP B N 1
ATOM 1529 C CA . ASP B 1 88 ? -0.098 18.484 -6.641 1 96.88 88 ASP B CA 1
ATOM 1530 C C . ASP B 1 88 ? 0.985 18.141 -5.617 1 96.88 88 ASP B C 1
ATOM 1532 O O . ASP B 1 88 ? 0.681 17.703 -4.508 1 96.88 88 ASP B O 1
ATOM 1536 N N . ARG B 1 89 ? 2.193 18.344 -5.941 1 97.38 89 ARG B N 1
ATOM 1537 C CA . ARG B 1 89 ? 3.316 18.078 -5.047 1 97.38 89 ARG B CA 1
ATOM 1538 C C . ARG B 1 89 ? 3.279 19 -3.836 1 97.38 89 ARG B C 1
ATOM 1540 O O . ARG B 1 89 ? 3.549 18.562 -2.713 1 97.38 89 ARG B O 1
ATOM 1547 N N . GLN B 1 90 ? 2.973 20.172 -4.113 1 97.56 90 GLN B N 1
ATOM 1548 C CA . GLN B 1 90 ? 2.863 21.125 -3.014 1 97.56 90 GLN B CA 1
ATOM 1549 C C . GLN B 1 90 ? 1.731 20.75 -2.066 1 97.56 90 GLN B C 1
ATOM 1551 O O . GLN B 1 90 ? 1.895 20.797 -0.845 1 97.56 90 GLN B O 1
ATOM 1556 N N . ARG B 1 91 ? 0.586 20.438 -2.67 1 97.62 91 ARG B N 1
ATOM 1557 C CA . ARG B 1 91 ? -0.551 20.016 -1.861 1 97.62 91 ARG B CA 1
ATOM 1558 C C . ARG B 1 91 ? -0.22 18.75 -1.071 1 97.62 91 ARG B C 1
ATOM 1560 O O . ARG B 1 91 ? -0.507 18.672 0.124 1 97.62 91 ARG B O 1
ATOM 1567 N N . PHE B 1 92 ? 0.397 17.859 -1.769 1 97.56 92 PHE B N 1
ATOM 1568 C CA . PHE B 1 92 ? 0.831 16.625 -1.133 1 97.56 92 PHE B CA 1
ATOM 1569 C C . PHE B 1 92 ? 1.727 16.922 0.065 1 97.56 92 PHE B C 1
ATOM 1571 O O . PHE B 1 92 ? 1.504 16.391 1.156 1 97.56 92 PHE B O 1
ATOM 1578 N N . ASN B 1 93 ? 2.695 17.734 -0.113 1 97.69 93 ASN B N 1
ATOM 1579 C CA . ASN B 1 93 ? 3.668 18.031 0.933 1 97.69 93 ASN B CA 1
ATOM 1580 C C . ASN B 1 93 ? 3.012 18.703 2.131 1 97.69 93 ASN B C 1
ATOM 1582 O O . ASN B 1 93 ? 3.383 18.438 3.277 1 97.69 93 ASN B O 1
ATOM 1586 N N . ARG B 1 94 ? 2.119 19.531 1.877 1 97.56 94 ARG B N 1
ATOM 1587 C CA . ARG B 1 94 ? 1.412 20.219 2.957 1 97.56 94 ARG B CA 1
ATOM 1588 C C . ARG B 1 94 ? 0.617 19.219 3.801 1 97.56 94 ARG B C 1
ATOM 1590 O O . ARG B 1 94 ? 0.699 19.234 5.031 1 97.56 94 ARG B O 1
ATOM 1597 N N . ILE B 1 95 ? -0.122 18.406 3.1 1 97.38 95 ILE B N 1
ATOM 1598 C CA . ILE B 1 95 ? -0.953 17.438 3.797 1 97.38 95 ILE B CA 1
ATOM 1599 C C . ILE B 1 95 ? -0.066 16.469 4.574 1 97.38 95 ILE B C 1
ATOM 1601 O O . ILE B 1 95 ? -0.351 16.141 5.73 1 97.38 95 ILE B O 1
ATOM 1605 N N . LEU B 1 96 ? 0.959 16.031 3.953 1 97.56 96 LEU B N 1
ATOM 1606 C CA . LEU B 1 96 ? 1.88 15.117 4.613 1 97.56 96 LEU B CA 1
ATOM 1607 C C . LEU B 1 96 ? 2.447 15.742 5.887 1 97.56 96 LEU B C 1
ATOM 1609 O O . LEU B 1 96 ? 2.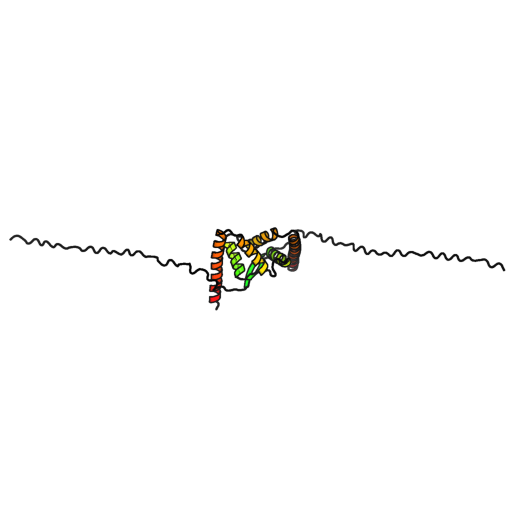545 15.07 6.918 1 97.56 96 LEU B O 1
ATOM 1613 N N . SER B 1 97 ? 2.807 16.953 5.793 1 97.19 97 SER B N 1
ATOM 1614 C CA . SER B 1 97 ? 3.352 17.656 6.945 1 97.19 97 SER B CA 1
ATOM 1615 C C . SER B 1 97 ? 2.352 17.703 8.094 1 97.19 97 SER B C 1
ATOM 1617 O O . SER B 1 97 ? 2.727 17.531 9.258 1 97.19 97 SER B O 1
ATOM 1619 N N . ILE B 1 98 ? 1.15 17.906 7.746 1 97.38 98 ILE B N 1
ATOM 1620 C CA . ILE B 1 98 ? 0.097 17.953 8.758 1 97.38 98 ILE B CA 1
ATOM 1621 C C . ILE B 1 98 ? -0.052 16.594 9.422 1 97.38 98 ILE B C 1
ATOM 1623 O O . ILE B 1 98 ? -0.149 16.5 10.648 1 97.38 98 ILE B O 1
ATOM 1627 N N . LEU B 1 99 ? -0.063 15.57 8.688 1 97.19 99 LEU B N 1
ATOM 1628 C CA . LEU B 1 99 ? -0.225 14.219 9.203 1 97.19 99 LEU B CA 1
ATOM 1629 C C . LEU B 1 99 ? 0.956 13.828 10.086 1 97.19 99 LEU B C 1
ATOM 1631 O O . LEU B 1 99 ? 0.773 13.219 11.141 1 97.19 99 LEU B O 1
ATOM 1635 N N . GLU B 1 100 ? 2.127 14.172 9.68 1 97.56 100 GLU B N 1
ATOM 1636 C CA . GLU B 1 100 ? 3.322 13.875 10.461 1 97.56 100 GLU B CA 1
ATOM 1637 C C . GLU B 1 100 ? 3.326 14.648 11.781 1 97.56 100 GLU B C 1
ATOM 1639 O O . GLU B 1 100 ? 3.758 14.125 12.812 1 97.56 100 GLU B O 1
ATOM 1644 N N . GLN B 1 101 ? 2.924 15.828 11.672 1 96.38 101 GLN B N 1
ATOM 1645 C CA . GLN B 1 101 ? 2.826 16.641 12.883 1 96.38 101 GLN B CA 1
ATOM 1646 C C . GLN B 1 101 ? 1.812 16.047 13.859 1 96.38 101 GLN B C 1
ATOM 1648 O O . GLN B 1 101 ? 2.045 16.031 15.07 1 96.38 101 GLN B O 1
ATOM 1653 N N . LYS B 1 102 ? 0.735 15.625 13.328 1 96.31 102 LYS B N 1
ATOM 1654 C CA . LYS B 1 102 ? -0.275 14.977 14.156 1 96.31 102 LYS B CA 1
ATOM 1655 C C . LYS B 1 102 ? 0.3 13.75 14.867 1 96.31 102 LYS B C 1
ATOM 1657 O O . LYS B 1 102 ? 0.067 13.555 16.062 1 96.31 102 LYS B O 1
ATOM 1662 N N . ASP B 1 103 ? 1.003 12.922 14.141 1 96.81 103 ASP B N 1
ATOM 1663 C CA . ASP B 1 103 ? 1.633 11.75 14.727 1 96.81 103 ASP B CA 1
ATOM 1664 C C . ASP B 1 103 ? 2.586 12.141 15.852 1 96.81 103 ASP B C 1
ATOM 1666 O O . ASP B 1 103 ? 2.629 11.477 16.891 1 96.81 103 ASP B O 1
ATOM 1670 N N . TYR B 1 104 ? 3.383 13.18 15.641 1 95.81 104 TYR B N 1
ATOM 1671 C CA . TYR B 1 104 ? 4.348 13.641 16.641 1 95.81 104 TYR B CA 1
ATOM 1672 C C . TYR B 1 104 ? 3.646 14.109 17.906 1 95.81 104 TYR B C 1
ATOM 1674 O O . TYR B 1 104 ? 4.031 13.719 19.016 1 95.81 104 TYR B O 1
ATOM 1682 N N . LEU B 1 105 ? 2.65 14.852 17.734 1 94.94 105 LEU B N 1
ATOM 1683 C CA . LEU B 1 105 ? 1.915 15.391 18.875 1 94.94 105 LEU B CA 1
ATOM 1684 C C . LEU B 1 105 ? 1.24 14.266 19.656 1 94.94 105 LEU B C 1
ATOM 1686 O O . LEU B 1 105 ? 1.224 14.289 20.891 1 94.94 105 LEU B O 1
ATOM 1690 N N . THR B 1 106 ? 0.668 13.281 18.953 1 95.94 106 THR B N 1
ATOM 1691 C CA . THR B 1 106 ? 0.016 12.148 19.594 1 95.94 106 THR B CA 1
ATOM 1692 C C . THR B 1 106 ? 1.023 11.328 20.406 1 95.94 106 THR B C 1
ATOM 1694 O O . THR B 1 106 ? 0.695 10.812 21.469 1 95.94 106 THR B O 1
ATOM 1697 N N . SER B 1 107 ? 2.244 11.266 19.859 1 93.81 107 SER B N 1
ATOM 1698 C CA . SER B 1 107 ? 3.275 10.484 20.531 1 93.81 107 SER B CA 1
ATOM 1699 C C . SER B 1 107 ? 3.711 11.156 21.844 1 93.81 107 SER B C 1
ATOM 1701 O O . SER B 1 107 ? 4.152 10.484 22.766 1 93.81 107 SER B O 1
ATOM 1703 N N . LEU B 1 108 ? 3.67 12.477 21.859 1 91.81 108 LEU B N 1
ATOM 1704 C CA . LEU B 1 108 ? 4.035 13.234 23.047 1 91.81 108 LEU B CA 1
ATOM 1705 C C . LEU B 1 108 ? 2.992 13.062 24.156 1 91.81 108 LEU B C 1
ATOM 1707 O O . LEU B 1 108 ? 3.32 13.117 25.344 1 91.81 108 LEU B O 1
ATOM 1711 N N . SER B 1 109 ? 1.852 12.867 23.719 1 90.06 109 SER B N 1
ATOM 1712 C CA . SER B 1 109 ? 0.772 12.742 24.703 1 90.06 109 SER B CA 1
ATOM 1713 C C . SER B 1 109 ? 0.762 11.359 25.344 1 90.06 109 SER B C 1
ATOM 1715 O O . SER B 1 109 ? 0.134 11.156 26.375 1 90.06 109 SER B O 1
ATOM 1717 N N . LYS B 1 110 ? 1.252 10.438 24.781 1 83.12 110 LYS B N 1
ATOM 1718 C CA . LYS B 1 110 ? 1.284 9.078 25.312 1 83.12 110 LYS B CA 1
ATOM 1719 C C . LYS B 1 110 ? 2.463 8.891 26.266 1 83.12 110 LYS B C 1
ATOM 1721 O O . LYS B 1 110 ? 2.492 7.938 27.047 1 83.12 110 LYS B O 1
ATOM 1726 N N . LYS B 1 111 ? 3.328 9.93 26.312 1 67.38 111 LYS B N 1
ATOM 1727 C CA . LYS B 1 111 ? 4.402 9.906 27.297 1 67.38 111 LYS B CA 1
ATOM 1728 C C . LYS B 1 111 ? 3.979 10.602 28.594 1 67.38 111 LYS B C 1
ATOM 1730 O O . LYS B 1 111 ? 4.312 10.148 29.688 1 67.38 111 LYS B O 1
#

Foldseek 3Di:
DPPPCPPPPPPPDDPPPPVPPPVPPPDPVPVPPPLPPPQFDDDDDDDDDDPVVVVVLVVCCVVPCDVDSVSNVVVVVVVVLVPDDPVVNVVVVVVVSVVRVVVRVVVVVVD/DPDDPDPPPPPPPPPPPPPPPPPPPPPPVPVVVPQDPPQFDDDDDDDDDDPVVVVVLVVCCVVPCDVDSVSNVVVVVVVVLVPDDPVVNVVVVVVVSVVRVVVSVVVVVVD

pLDDT: mean 74.42, std 29.32, range [24.98, 98.38]

Organism: Ligilactobacillus salivarius (strain UCC118) (NCBI:txid362948)

Nearest PDB structures (foldseek):
  5zkt-assembly1_A  TM=6.582E-01  e=4.709E+00  Oryza sativa Japonica Group
  5zkt-assembly1_A  TM=6.588E-01  e=4.440E+00  Oryza sativa Japonica Group

Solvent-accessible surface area (backbone atoms only — not comparable to full-atom values): 13593 Å² total; per-residue (Å²): 129,90,72,78,78,78,78,77,81,77,82,72,82,80,78,77,76,78,63,84,66,77,78,72,83,61,81,66,73,70,70,64,71,66,83,63,88,79,58,67,69,83,50,84,36,70,45,65,38,35,46,66,56,49,34,49,46,51,21,37,26,72,74,62,46,32,96,38,61,42,45,28,53,47,48,41,47,52,57,53,59,71,66,44,51,72,70,54,41,52,53,35,51,53,46,32,50,51,50,41,43,50,52,29,53,54,56,59,70,75,104,138,84,79,77,83,79,78,78,80,81,81,81,79,80,77,77,79,80,63,85,68,79,80,70,85,60,80,65,72,67,67,70,78,55,85,62,88,79,59,67,70,84,48,84,34,70,43,67,38,35,45,66,56,50,36,48,46,50,22,37,27,71,74,62,48,29,95,35,61,43,45,28,53,48,50,41,47,51,58,52,59,71,66,44,51,72,68,54,41,52,53,34,51,54,45,33,47,52,50,44,44,51,54,29,54,56,54,59,68,74,106

Sequence (222 aa):
MAGGLLNHSKKSGQNKLVHSGPVKVENQVKRGDVVTDENTVTFPANVRVDNHIRNQITALNNIGIGSTQKEVVGNLLSERIEKLSDSDRQRFNRILSILEQKDYLTSLSKKMAGGLLNHSKKSGQNKLVHSGPVKVENQVKRGDVVTDENTVTFPANVRVDNHIRNQITALNNIGIGSTQKEVVGNLLSERIEKLSDSDRQRFNRILSILEQKDYLTSLSKK

Secondary structure (DSSP, 8-state):
------------------------------------TTS----EEEEEEEHHHHHHHHHHHHTTS-SSHHHHHHHHHHHHHHTS-HHHHHHHHHHHHHHHHHHHHHHHHT-/------------------------------TTS---TTS----EEEEEEEHHHHHHHHHHHHTTS-SSHHHHHHHHHHHHHHTS-HHHHHHHHHHHHHHHHHHHHHHHHT-

InterPro domains:
  IPR035528 Protein of unknown function DUF5388 [PF17363] (41-104)